Protein AF-0000000082329755 (afdb_homodimer)

pLDDT: mean 95.05, std 3.68, range [81.44, 98.81]

Structure (mmCIF, N/CA/C/O backbone):
data_AF-0000000082329755-model_v1
#
loop_
_entity.id
_entity.type
_entity.pdbx_description
1 polymer 'Ribonuclease VapC'
#
loop_
_atom_site.group_PDB
_atom_site.id
_atom_site.type_symbol
_atom_site.label_atom_id
_atom_site.label_alt_id
_at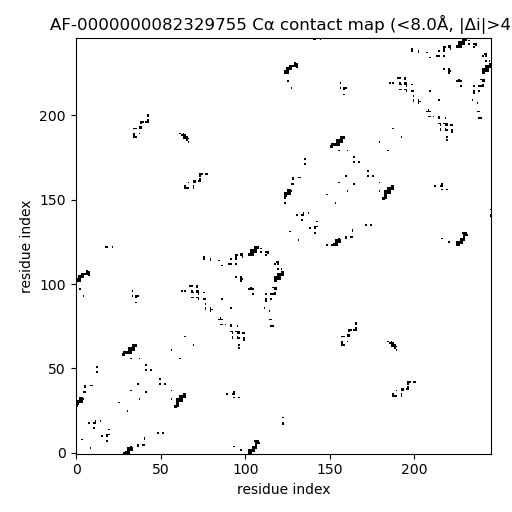om_site.label_comp_id
_atom_site.label_asym_id
_atom_site.label_entity_id
_atom_site.label_seq_id
_atom_site.pdbx_PDB_ins_code
_atom_site.Cartn_x
_atom_site.Cartn_y
_atom_site.Cartn_z
_atom_site.occupancy
_atom_site.B_iso_or_equiv
_atom_site.auth_seq_id
_atom_site.auth_comp_id
_atom_site.auth_asym_id
_atom_site.auth_atom_id
_atom_site.pdbx_PDB_model_num
ATOM 1 N N . MET A 1 1 ? 12.102 -19.75 -0.563 1 92.5 1 MET A N 1
ATOM 2 C CA . MET A 1 1 ? 10.969 -18.922 -0.182 1 92.5 1 MET A CA 1
ATOM 3 C C . MET A 1 1 ? 10.656 -17.906 -1.271 1 92.5 1 MET A C 1
ATOM 5 O O . MET A 1 1 ? 11.555 -17.422 -1.954 1 92.5 1 MET A O 1
ATOM 9 N N . VAL A 1 2 ? 9.297 -17.734 -1.562 1 97.69 2 VAL A N 1
ATOM 10 C CA . VAL A 1 2 ? 8.891 -16.875 -2.676 1 97.69 2 VAL A CA 1
ATOM 11 C C . VAL A 1 2 ? 7.766 -15.945 -2.232 1 97.69 2 VAL A C 1
ATOM 13 O O . VAL A 1 2 ? 7.059 -16.234 -1.262 1 97.69 2 VAL A O 1
ATOM 16 N N . LEU A 1 3 ? 7.707 -14.859 -2.898 1 98.38 3 LEU A N 1
ATOM 17 C CA . LEU A 1 3 ? 6.586 -13.93 -2.764 1 98.38 3 LEU A CA 1
ATOM 18 C C . LEU A 1 3 ? 5.715 -13.945 -4.016 1 98.38 3 LEU A C 1
ATOM 20 O O . LEU A 1 3 ? 6.199 -13.68 -5.117 1 98.38 3 LEU A O 1
ATOM 24 N N . LEU A 1 4 ? 4.438 -14.266 -3.832 1 97.19 4 LEU A N 1
ATOM 25 C CA . LEU A 1 4 ? 3.535 -14.375 -4.973 1 97.19 4 LEU A CA 1
ATOM 26 C C . LEU A 1 4 ? 3.021 -13 -5.395 1 97.19 4 LEU A C 1
ATOM 28 O O . LEU A 1 4 ? 2.506 -12.25 -4.566 1 97.19 4 LEU A O 1
ATOM 32 N N . ASP A 1 5 ? 3.148 -12.727 -6.648 1 96.88 5 ASP A N 1
ATOM 33 C CA . ASP A 1 5 ? 2.641 -11.492 -7.23 1 96.88 5 ASP A CA 1
ATOM 34 C C . ASP A 1 5 ? 1.148 -11.602 -7.539 1 96.88 5 ASP A C 1
ATOM 36 O O . ASP A 1 5 ? 0.59 -12.695 -7.551 1 96.88 5 ASP A O 1
ATOM 40 N N . SER A 1 6 ? 0.511 -10.484 -7.746 1 95.94 6 SER A N 1
ATOM 41 C CA . SER A 1 6 ? -0.928 -10.438 -7.984 1 95.94 6 SER A CA 1
ATOM 42 C C . SER A 1 6 ? -1.308 -11.203 -9.242 1 95.94 6 SER A C 1
ATOM 44 O O . SER A 1 6 ? -2.301 -11.938 -9.258 1 95.94 6 SER A O 1
ATOM 46 N N . CYS A 1 7 ? -0.507 -10.992 -10.305 1 94.94 7 CYS A N 1
ATOM 47 C CA . CYS A 1 7 ? -0.836 -11.664 -11.555 1 94.94 7 CYS A CA 1
ATOM 48 C C . CYS A 1 7 ? -0.771 -13.18 -11.398 1 94.94 7 CYS A C 1
ATOM 50 O O . CYS A 1 7 ? -1.58 -13.906 -11.977 1 94.94 7 CYS A O 1
ATOM 52 N N . PHE A 1 8 ? 0.172 -13.633 -10.609 1 96.19 8 PHE A N 1
ATOM 53 C CA . PHE A 1 8 ? 0.295 -15.062 -10.367 1 96.19 8 PHE A CA 1
ATOM 54 C C . PHE A 1 8 ? -0.947 -15.602 -9.664 1 96.19 8 PHE A C 1
ATOM 56 O O . PHE A 1 8 ? -1.484 -16.641 -10.055 1 96.19 8 PHE A O 1
ATOM 63 N N . LEU A 1 9 ? -1.413 -14.945 -8.672 1 94.69 9 LEU A N 1
ATOM 64 C CA . LEU A 1 9 ? -2.592 -15.359 -7.914 1 94.69 9 LEU A CA 1
ATOM 65 C C . LEU A 1 9 ? -3.83 -15.367 -8.805 1 94.69 9 LEU A C 1
ATOM 67 O O . LEU A 1 9 ? -4.637 -16.297 -8.742 1 94.69 9 LEU A O 1
ATOM 71 N N . ILE A 1 10 ? -3.986 -14.336 -9.625 1 93.06 10 ILE A N 1
ATOM 72 C CA . ILE A 1 10 ? -5.121 -14.25 -10.539 1 93.06 10 ILE A CA 1
ATOM 73 C C . ILE A 1 10 ? -5.082 -15.422 -11.516 1 93.06 10 ILE A C 1
ATOM 75 O O . ILE A 1 10 ? -6.105 -16.062 -11.773 1 93.06 10 ILE A O 1
ATOM 79 N N . ASP A 1 11 ? -3.852 -15.672 -12.039 1 93.94 11 ASP A N 1
ATOM 80 C CA . ASP A 1 11 ? -3.686 -16.781 -12.977 1 93.94 11 ASP A CA 1
ATOM 81 C C . ASP A 1 11 ? -4.02 -18.109 -12.305 1 93.94 11 ASP A C 1
ATOM 83 O O . ASP A 1 11 ? -4.543 -19.031 -12.953 1 93.94 11 ASP A O 1
ATOM 87 N N . LEU A 1 12 ? -3.701 -18.25 -11.008 1 90.94 12 LEU A N 1
ATOM 88 C CA . LEU A 1 12 ? -4.047 -19.469 -10.273 1 90.94 12 LEU A CA 1
ATOM 89 C C . LEU A 1 12 ? -5.559 -19.656 -10.203 1 90.94 12 LEU A C 1
ATOM 91 O O . LEU A 1 12 ? -6.062 -20.766 -10.359 1 90.94 12 LEU A O 1
ATOM 95 N N . PHE A 1 13 ? -6.293 -18.578 -10.07 1 89 13 PHE A N 1
ATOM 96 C CA . PHE A 1 13 ? -7.742 -18.656 -9.922 1 89 13 PHE A CA 1
ATOM 97 C C . PHE A 1 13 ? -8.414 -18.938 -11.258 1 89 13 PHE A C 1
ATOM 99 O O . PHE A 1 13 ? -9.508 -19.5 -11.305 1 89 13 PHE A O 1
ATOM 106 N N . THR A 1 14 ? -7.75 -18.531 -12.297 1 88.81 14 THR A N 1
ATOM 107 C CA . THR A 1 14 ? -8.281 -18.844 -13.625 1 88.81 14 THR A CA 1
ATOM 108 C C . THR A 1 14 ? -7.766 -20.188 -14.109 1 88.81 14 THR A C 1
ATOM 110 O O . THR A 1 14 ? -7.969 -20.547 -15.266 1 88.81 14 THR A O 1
ATOM 113 N N . GLU A 1 15 ? -7 -20.859 -13.289 1 90.88 15 GLU A N 1
ATOM 114 C CA . GLU A 1 15 ? -6.484 -22.203 -13.555 1 90.88 15 GLU A CA 1
ATOM 115 C C . GLU A 1 15 ? -5.547 -22.203 -14.758 1 90.88 15 GLU A C 1
ATOM 117 O O . GLU A 1 15 ? -5.617 -23.109 -15.602 1 90.88 15 GLU A O 1
ATOM 122 N N . ASP A 1 16 ? -4.852 -21.141 -14.797 1 94.81 16 ASP A N 1
ATOM 123 C CA . ASP A 1 16 ? -3.797 -21.125 -15.805 1 94.81 16 ASP A CA 1
ATOM 124 C C . ASP A 1 16 ? -2.809 -22.266 -15.586 1 94.81 16 ASP A C 1
ATOM 126 O O . ASP A 1 16 ? -2.271 -22.422 -14.492 1 94.81 16 ASP A O 1
ATOM 130 N N . ALA A 1 17 ? -2.475 -23.047 -16.594 1 96.25 17 ALA A N 1
ATOM 131 C CA . ALA A 1 17 ? -1.682 -24.266 -16.469 1 96.25 17 ALA A CA 1
ATOM 132 C C . ALA A 1 17 ? -0.266 -23.953 -15.992 1 96.25 17 ALA A C 1
ATOM 134 O O . ALA A 1 17 ? 0.288 -24.672 -15.164 1 96.25 17 ALA A O 1
ATOM 135 N N . ALA A 1 18 ? 0.301 -22.953 -16.5 1 96.69 18 ALA A N 1
ATOM 136 C CA . ALA A 1 18 ? 1.662 -22.578 -16.125 1 96.69 18 ALA A CA 1
ATOM 137 C C . ALA A 1 18 ? 1.727 -22.141 -14.672 1 96.69 18 ALA A C 1
ATOM 139 O O . ALA A 1 18 ? 2.68 -22.469 -13.961 1 96.69 18 ALA A O 1
ATOM 140 N N . ALA A 1 19 ? 0.736 -21.328 -14.172 1 95.75 19 ALA A N 1
ATOM 141 C CA . ALA A 1 19 ? 0.688 -20.875 -12.781 1 95.75 19 ALA A CA 1
ATOM 142 C C . ALA A 1 19 ? 0.512 -22.047 -11.828 1 95.75 19 ALA A C 1
ATOM 144 O O . ALA A 1 19 ? 1.183 -22.125 -10.797 1 95.75 19 ALA A O 1
ATOM 145 N N . VAL A 1 20 ? -0.368 -22.984 -12.234 1 93.69 20 VAL A N 1
ATOM 146 C CA . VAL A 1 20 ? -0.63 -24.156 -11.398 1 93.69 20 VAL A CA 1
ATOM 147 C C . VAL A 1 20 ? 0.629 -25.016 -11.297 1 93.69 20 VAL A C 1
ATOM 149 O O . VAL A 1 20 ? 1.01 -25.453 -10.211 1 93.69 20 VAL A O 1
ATOM 152 N N . ALA A 1 21 ? 1.263 -25.25 -12.422 1 95.69 21 ALA A N 1
ATOM 153 C CA . ALA A 1 21 ? 2.492 -26.031 -12.445 1 95.69 21 ALA A CA 1
ATOM 154 C C . ALA A 1 21 ? 3.58 -25.375 -11.594 1 95.69 21 ALA A C 1
ATOM 156 O O . ALA A 1 21 ? 4.324 -26.078 -10.891 1 95.69 21 ALA A O 1
ATOM 157 N N . LYS A 1 22 ? 3.684 -24.047 -11.68 1 95.81 22 LYS A N 1
ATOM 158 C CA . LYS A 1 22 ? 4.695 -23.328 -10.922 1 95.81 22 LYS A CA 1
ATOM 159 C C . LYS A 1 22 ? 4.449 -23.438 -9.414 1 95.81 22 LYS A C 1
ATOM 161 O O . LYS A 1 22 ? 5.395 -23.594 -8.641 1 95.81 22 LYS A O 1
ATOM 166 N N . LEU A 1 23 ? 3.203 -23.25 -9.031 1 91.12 23 LEU A N 1
ATOM 167 C CA . LEU A 1 23 ? 2.863 -23.344 -7.613 1 91.12 23 LEU A CA 1
ATOM 168 C C . LEU A 1 23 ? 3.303 -24.672 -7.031 1 91.12 23 LEU A C 1
ATOM 170 O O . LEU A 1 23 ? 3.703 -24.75 -5.871 1 91.12 23 LEU A O 1
ATOM 174 N N . ASP A 1 24 ? 3.242 -25.734 -7.852 1 91.94 24 ASP A N 1
ATOM 175 C CA . ASP A 1 24 ? 3.553 -27.094 -7.414 1 91.94 24 ASP A CA 1
ATOM 176 C C . ASP A 1 24 ? 5.039 -27.234 -7.09 1 91.94 24 ASP A C 1
ATOM 178 O O . ASP A 1 24 ? 5.445 -28.203 -6.445 1 91.94 24 ASP A O 1
ATOM 182 N N . GLU A 1 25 ? 5.809 -26.281 -7.508 1 94.12 25 GLU A N 1
ATOM 183 C CA . GLU A 1 25 ? 7.246 -26.312 -7.25 1 94.12 25 GLU A CA 1
ATOM 184 C C . GLU A 1 25 ? 7.562 -25.859 -5.824 1 94.12 25 GLU A C 1
ATOM 186 O O . GLU A 1 25 ? 8.68 -26.062 -5.34 1 94.12 25 GLU A O 1
ATOM 191 N N . PHE A 1 26 ? 6.543 -25.266 -5.215 1 91.94 26 PHE A N 1
ATOM 192 C CA . PHE A 1 26 ? 6.809 -24.672 -3.906 1 91.94 26 PHE A CA 1
ATOM 193 C C . PHE A 1 26 ? 6.062 -25.422 -2.811 1 91.94 26 PHE A C 1
ATOM 195 O O . PHE A 1 26 ? 4.961 -25.938 -3.039 1 91.94 26 PHE A O 1
ATOM 202 N N . ASP A 1 27 ? 6.684 -25.469 -1.673 1 91.38 27 ASP A N 1
ATOM 203 C CA . ASP A 1 27 ? 5.969 -25.844 -0.454 1 91.38 27 ASP A CA 1
ATOM 204 C C . ASP A 1 27 ? 5.219 -24.641 0.128 1 91.38 27 ASP A C 1
ATOM 206 O O . ASP A 1 27 ? 5.707 -23.516 0.086 1 91.38 27 ASP A O 1
ATOM 210 N N . TRP A 1 28 ? 4.027 -24.828 0.64 1 87.81 28 TRP A N 1
ATOM 211 C CA . TRP A 1 28 ? 3.209 -23.75 1.165 1 87.81 28 TRP A CA 1
ATOM 212 C C . TRP A 1 28 ? 3.955 -22.984 2.25 1 87.81 28 TRP A C 1
ATOM 214 O O . TRP A 1 28 ? 3.723 -21.781 2.441 1 87.81 28 TRP A O 1
ATOM 224 N N . ARG A 1 29 ? 4.863 -23.672 2.936 1 89 29 ARG A N 1
ATOM 225 C CA . ARG A 1 29 ? 5.633 -23.047 4.008 1 89 29 ARG A CA 1
ATOM 226 C C . ARG A 1 29 ? 6.637 -22.047 3.447 1 89 29 ARG A C 1
ATOM 228 O O . ARG A 1 29 ? 7.168 -21.219 4.184 1 89 29 ARG A O 1
ATOM 235 N N . GLU A 1 30 ? 6.82 -22.141 2.158 1 93.12 30 GLU A N 1
ATOM 236 C CA . GLU A 1 30 ? 7.805 -21.297 1.493 1 93.12 30 GLU A CA 1
ATOM 237 C C . GLU A 1 30 ? 7.125 -20.172 0.709 1 93.12 30 GLU A C 1
ATOM 239 O O . GLU A 1 30 ? 7.797 -19.359 0.079 1 93.12 30 GLU A O 1
ATOM 244 N N . VAL A 1 31 ? 5.812 -20.125 0.812 1 95.75 31 VAL A N 1
ATOM 245 C CA . VAL A 1 31 ? 5.031 -19.203 -0 1 95.75 31 VAL A CA 1
ATOM 246 C C . VAL A 1 31 ? 4.59 -18.016 0.852 1 95.75 31 VAL A C 1
ATOM 248 O O . VAL A 1 31 ? 4.055 -18.188 1.948 1 95.75 31 VAL A O 1
ATOM 251 N N . SER A 1 32 ? 4.875 -16.844 0.341 1 98.12 32 SER A N 1
ATOM 252 C CA . SER A 1 32 ? 4.434 -15.617 1.008 1 98.12 32 SER A CA 1
ATOM 253 C C . SER A 1 32 ? 3.572 -14.766 0.083 1 98.12 32 SER A C 1
ATOM 255 O O . SER A 1 32 ? 3.682 -14.867 -1.141 1 98.12 32 SER A O 1
ATOM 257 N N . VAL A 1 33 ? 2.738 -14.016 0.675 1 97.81 33 VAL A N 1
ATOM 258 C CA . VAL A 1 33 ? 1.956 -13 -0.017 1 97.81 33 VAL A CA 1
ATOM 259 C C . VAL A 1 33 ? 2.027 -11.68 0.752 1 97.81 33 VAL A C 1
ATOM 261 O O . VAL A 1 33 ? 2.012 -11.672 1.985 1 97.81 33 VAL A O 1
ATOM 264 N N . SER A 1 34 ? 2.18 -10.609 -0.001 1 98.62 34 SER A N 1
ATOM 265 C CA . SER A 1 34 ? 2.168 -9.297 0.633 1 98.62 34 SER A CA 1
ATOM 266 C C . SER A 1 34 ? 0.747 -8.859 0.97 1 98.62 34 SER A C 1
ATOM 268 O O . SER A 1 34 ? -0.188 -9.125 0.213 1 98.62 34 SER A O 1
ATOM 270 N N . THR A 1 35 ? 0.613 -8.094 2.051 1 98.62 35 THR A N 1
ATOM 271 C CA . THR A 1 35 ? -0.692 -7.523 2.367 1 98.62 35 THR A CA 1
ATOM 272 C C . THR A 1 35 ? -1.157 -6.59 1.254 1 98.62 35 THR A C 1
ATOM 274 O O . THR A 1 35 ? -2.359 -6.441 1.023 1 98.62 35 THR A O 1
ATOM 277 N N . LEU A 1 36 ? -0.246 -5.988 0.542 1 98.38 36 LEU A N 1
ATOM 278 C CA . LEU A 1 36 ? -0.56 -5.176 -0.629 1 98.38 36 LEU A CA 1
ATOM 279 C C . LEU A 1 36 ? -1.225 -6.02 -1.713 1 98.38 36 LEU A C 1
ATOM 281 O O . LEU A 1 36 ? -2.244 -5.621 -2.277 1 98.38 36 LEU A O 1
ATOM 285 N N . THR A 1 37 ? -0.662 -7.219 -1.934 1 97.5 37 THR A N 1
ATOM 286 C CA . THR A 1 37 ? -1.218 -8.156 -2.9 1 97.5 37 THR A CA 1
ATOM 287 C C . THR A 1 37 ? -2.59 -8.648 -2.449 1 97.5 37 THR A C 1
ATOM 289 O O . THR A 1 37 ? -3.502 -8.797 -3.266 1 97.5 37 THR A O 1
ATOM 292 N N . VAL A 1 38 ? -2.719 -8.883 -1.172 1 97.44 38 VAL A N 1
ATOM 293 C CA . VAL A 1 38 ? -3.996 -9.328 -0.627 1 97.44 38 VAL A CA 1
ATOM 294 C C . VAL A 1 38 ? -5.078 -8.297 -0.935 1 97.44 38 VAL A C 1
ATOM 296 O O . VAL A 1 38 ? -6.172 -8.648 -1.388 1 97.44 38 VAL A O 1
ATOM 299 N N . SER A 1 39 ? -4.785 -7.031 -0.751 1 97 39 SER A N 1
ATOM 300 C CA . SER A 1 39 ? -5.75 -5.965 -1.004 1 97 39 SER A CA 1
ATOM 301 C C . SER A 1 39 ? -6.133 -5.902 -2.48 1 97 39 SER A C 1
ATOM 303 O O . SER A 1 39 ? -7.316 -5.824 -2.818 1 97 39 SER A O 1
ATOM 305 N N . GLU A 1 40 ? -5.105 -5.91 -3.32 1 94.81 40 GLU A N 1
ATOM 306 C CA . GLU A 1 40 ? -5.32 -5.746 -4.754 1 94.81 40 GLU A CA 1
ATOM 307 C C . GLU A 1 40 ? -6.117 -6.914 -5.332 1 94.81 40 GLU A C 1
ATOM 309 O O . GLU A 1 40 ? -7.129 -6.711 -6.004 1 94.81 40 GLU A O 1
ATOM 314 N N . VAL A 1 41 ? -5.707 -8.141 -5.035 1 95 41 VAL A N 1
ATOM 315 C CA . VAL A 1 41 ? -6.332 -9.344 -5.574 1 95 41 VAL A CA 1
ATOM 316 C C . VAL A 1 41 ? -7.703 -9.547 -4.938 1 95 41 VAL A C 1
ATOM 318 O O . VAL A 1 41 ? -8.68 -9.859 -5.625 1 95 41 VAL A O 1
ATOM 321 N N . GLY A 1 42 ? -7.754 -9.344 -3.631 1 94.38 42 GLY A N 1
ATOM 322 C CA . GLY A 1 42 ? -9.008 -9.5 -2.914 1 94.38 42 GLY A CA 1
ATOM 323 C C . GLY A 1 42 ? -10.109 -8.586 -3.424 1 94.38 42 GLY A C 1
ATOM 324 O O . GLY A 1 42 ? -11.266 -9 -3.541 1 94.38 42 GLY A O 1
ATOM 325 N N . PHE A 1 43 ? -9.781 -7.383 -3.736 1 93.06 43 PHE A N 1
ATOM 326 C CA . PHE A 1 43 ? -10.742 -6.414 -4.254 1 93.06 43 PHE A CA 1
ATOM 327 C C . PHE A 1 43 ? -11.258 -6.844 -5.625 1 93.06 43 PHE A C 1
ATOM 329 O O . PHE A 1 43 ? -12.438 -6.652 -5.938 1 93.06 43 PHE A O 1
ATOM 336 N N . GLY A 1 44 ? -10.422 -7.41 -6.453 1 91.12 44 GLY A N 1
ATOM 337 C CA . GLY A 1 44 ? -10.758 -7.707 -7.836 1 91.12 44 GLY A CA 1
ATOM 338 C C . GLY A 1 44 ? -11.469 -9.039 -8.008 1 91.12 44 GLY A C 1
ATOM 339 O O . GLY A 1 44 ? -12.031 -9.312 -9.062 1 91.12 44 GLY A O 1
ATOM 340 N N . LEU A 1 45 ? -11.453 -9.828 -7.023 1 89.44 45 LEU A N 1
ATOM 341 C CA . LEU A 1 45 ? -11.953 -11.195 -7.148 1 89.44 45 LEU A CA 1
ATOM 342 C C . LEU A 1 45 ? -13.469 -11.234 -7.027 1 89.44 45 LEU A C 1
ATOM 344 O O . LEU A 1 45 ? -14.062 -10.445 -6.285 1 89.44 45 LEU A O 1
ATOM 348 N N . SER A 1 46 ? -14.055 -12.164 -7.754 1 84.94 46 SER A N 1
ATOM 349 C CA . SER A 1 46 ? -15.469 -12.477 -7.594 1 84.94 46 SER A CA 1
ATOM 350 C C . SER A 1 46 ? -15.734 -13.18 -6.266 1 84.94 46 SER A C 1
ATOM 352 O O . SER A 1 46 ? -14.805 -13.68 -5.629 1 84.94 46 SER A O 1
ATOM 354 N N . ASP A 1 47 ? -17.031 -13.188 -5.922 1 81.56 47 ASP A N 1
ATOM 355 C CA . ASP A 1 47 ? -17.422 -13.812 -4.656 1 81.56 47 ASP A CA 1
ATOM 356 C C . ASP A 1 47 ? -17.047 -15.289 -4.637 1 81.56 47 ASP A C 1
ATOM 358 O O . ASP A 1 47 ? -16.688 -15.828 -3.592 1 81.56 47 ASP A O 1
ATOM 362 N N . SER A 1 48 ? -17.156 -15.953 -5.762 1 83.44 48 SER A N 1
ATOM 363 C CA . SER A 1 48 ? -16.859 -17.375 -5.852 1 83.44 48 SER A CA 1
ATOM 364 C C . SER A 1 48 ? -15.367 -17.641 -5.648 1 83.44 48 SER A C 1
ATOM 366 O O . SER A 1 48 ? -14.992 -18.656 -5.062 1 83.44 48 SER A O 1
ATOM 368 N N . ASP A 1 49 ? -14.523 -16.719 -5.996 1 87.56 49 ASP A N 1
ATOM 369 C CA . ASP A 1 49 ? -13.086 -16.906 -5.914 1 87.56 49 ASP A CA 1
ATOM 370 C C . ASP A 1 49 ? -12.539 -16.422 -4.566 1 87.56 49 ASP A C 1
ATOM 372 O O . ASP A 1 49 ? -11.406 -16.75 -4.199 1 87.56 49 ASP A O 1
ATOM 376 N N . ARG A 1 50 ? -13.391 -15.773 -3.799 1 87.56 50 ARG A N 1
ATOM 377 C CA . ARG A 1 50 ? -12.969 -15.188 -2.533 1 87.56 50 ARG A CA 1
ATOM 378 C C . ARG A 1 50 ? -12.625 -16.266 -1.514 1 87.56 50 ARG A C 1
ATOM 380 O O . ARG A 1 50 ? -11.664 -16.125 -0.754 1 87.56 50 ARG A O 1
ATOM 387 N N . GLU A 1 51 ? -13.469 -17.281 -1.517 1 86.94 51 GLU A N 1
ATOM 388 C CA . GLU A 1 51 ? -13.203 -18.375 -0.57 1 86.94 51 GLU A CA 1
ATOM 389 C C . GLU A 1 51 ? -11.875 -19.047 -0.865 1 86.94 51 GLU A C 1
ATOM 391 O O . GLU A 1 51 ? -11.109 -19.359 0.053 1 86.94 51 GLU A O 1
ATOM 396 N N . ARG A 1 52 ? -11.633 -19.312 -2.08 1 86.25 52 ARG A N 1
ATOM 397 C CA . ARG A 1 52 ? -10.367 -19.906 -2.48 1 86.25 52 ARG A CA 1
ATOM 398 C C . ARG A 1 52 ? -9.195 -18.984 -2.146 1 86.25 52 ARG A C 1
ATOM 400 O O . ARG A 1 52 ? -8.156 -19.438 -1.678 1 86.25 52 ARG A O 1
ATOM 407 N N . PHE A 1 53 ? -9.406 -17.75 -2.395 1 91.38 53 PHE A N 1
ATOM 408 C CA . PHE A 1 53 ? -8.383 -16.75 -2.092 1 91.38 53 PHE A CA 1
ATOM 409 C C . PHE A 1 53 ? -8.094 -16.719 -0.597 1 91.38 53 PHE A C 1
ATOM 411 O O . PHE A 1 53 ? -6.93 -16.672 -0.187 1 91.38 53 PHE A O 1
ATOM 418 N N . GLU A 1 54 ? -9.117 -16.766 0.209 1 91 54 GLU A N 1
ATOM 419 C CA . GLU A 1 54 ? -8.961 -16.75 1.66 1 91 54 GLU A CA 1
ATOM 420 C C . GLU A 1 54 ? -8.18 -17.969 2.146 1 91 54 GLU A C 1
ATOM 422 O O . GLU A 1 54 ? -7.414 -17.875 3.109 1 91 54 GLU A O 1
ATOM 427 N N . THR A 1 55 ? -8.375 -19.078 1.466 1 88.25 55 THR A N 1
ATOM 428 C CA . THR A 1 55 ? -7.637 -20.281 1.816 1 88.25 55 THR A CA 1
ATOM 429 C C . THR A 1 55 ? -6.145 -20.094 1.558 1 88.25 55 THR A C 1
ATOM 431 O O . THR A 1 55 ? -5.312 -20.516 2.361 1 88.25 55 THR A O 1
ATOM 434 N N . ILE A 1 56 ? -5.824 -19.469 0.476 1 87.62 56 ILE A N 1
ATOM 435 C CA . ILE A 1 56 ? -4.43 -19.203 0.143 1 87.62 56 ILE A CA 1
ATOM 436 C C . ILE A 1 56 ? -3.828 -18.25 1.173 1 87.62 56 ILE A C 1
ATOM 438 O O . ILE A 1 56 ? -2.736 -18.484 1.691 1 87.62 56 ILE A O 1
ATOM 442 N N . VAL A 1 57 ? -4.523 -17.219 1.474 1 92.94 57 VAL A N 1
ATOM 443 C CA . VAL A 1 57 ? -4.055 -16.203 2.404 1 92.94 57 VAL A CA 1
ATOM 444 C C . VAL A 1 57 ? -3.854 -16.812 3.787 1 92.94 57 VAL A C 1
ATOM 446 O O . VAL A 1 57 ? -2.904 -16.469 4.496 1 92.94 57 VAL A O 1
ATOM 449 N N . GLN A 1 58 ? -4.723 -17.734 4.141 1 92.06 58 GLN A N 1
ATOM 450 C CA . GLN A 1 58 ? -4.652 -18.359 5.453 1 92.06 58 GLN A CA 1
ATOM 451 C C . GLN A 1 58 ? -3.463 -19.312 5.539 1 92.06 58 GLN A C 1
ATOM 453 O O . GLN A 1 58 ? -2.91 -19.531 6.621 1 92.06 58 GLN A O 1
ATOM 458 N N . ARG A 1 59 ? -3.031 -19.859 4.441 1 90.81 59 ARG A N 1
ATOM 459 C CA . ARG A 1 59 ? -1.975 -20.875 4.426 1 90.81 59 ARG A CA 1
ATOM 460 C C . ARG A 1 59 ? -0.614 -20.234 4.172 1 90.81 59 ARG A C 1
ATOM 462 O O . ARG A 1 59 ? 0.416 -20.766 4.594 1 90.81 59 ARG A O 1
ATOM 469 N N . ALA A 1 60 ? -0.616 -19.141 3.475 1 94.62 60 ALA A N 1
ATOM 470 C CA . ALA A 1 60 ? 0.628 -18.469 3.119 1 94.62 60 ALA A CA 1
ATOM 471 C C . ALA A 1 60 ? 1.15 -17.625 4.285 1 94.62 60 ALA A C 1
ATOM 473 O O . ALA A 1 60 ? 0.414 -17.344 5.23 1 94.62 60 ALA A O 1
ATOM 474 N N . ASP A 1 61 ? 2.408 -17.406 4.262 1 96.56 61 ASP A N 1
ATOM 475 C CA . ASP A 1 61 ? 2.986 -16.391 5.133 1 96.56 61 ASP A CA 1
ATOM 476 C C . ASP A 1 61 ? 2.66 -14.984 4.621 1 96.56 61 ASP A C 1
ATOM 478 O O . ASP A 1 61 ? 3.199 -14.547 3.604 1 96.56 61 ASP A O 1
ATOM 482 N N . VAL A 1 62 ? 1.755 -14.258 5.293 1 98 62 VAL A N 1
ATOM 483 C CA . VAL A 1 62 ? 1.354 -12.93 4.828 1 98 62 VAL A CA 1
ATOM 484 C C . VAL A 1 62 ? 2.301 -11.875 5.391 1 98 62 VAL A C 1
ATOM 486 O O . VAL A 1 62 ? 2.387 -11.695 6.609 1 98 62 VAL A O 1
ATOM 489 N N . LEU A 1 63 ? 2.998 -11.211 4.555 1 98.44 63 LEU A N 1
ATOM 490 C CA . LEU A 1 63 ? 3.996 -10.227 4.949 1 98.44 63 LEU A CA 1
ATOM 491 C C . LEU A 1 63 ? 3.385 -8.828 5.016 1 98.44 63 LEU A C 1
ATOM 493 O O . LEU A 1 63 ? 2.873 -8.32 4.016 1 98.44 63 LEU A O 1
ATOM 497 N N . PRO A 1 64 ? 3.453 -8.234 6.18 1 98.62 64 PRO A N 1
ATOM 498 C CA . PRO A 1 64 ? 2.977 -6.848 6.27 1 98.62 64 PRO A CA 1
ATOM 499 C C . PRO A 1 64 ? 3.895 -5.859 5.551 1 98.62 64 PRO A C 1
ATOM 501 O O . PRO A 1 64 ? 5.016 -6.215 5.176 1 98.62 64 PRO A O 1
ATOM 504 N N . TYR A 1 65 ? 3.357 -4.723 5.254 1 98.81 65 TYR A N 1
ATOM 505 C CA . TYR A 1 65 ? 4.129 -3.615 4.707 1 98.81 65 TYR A CA 1
ATOM 506 C C . TYR A 1 65 ? 4.52 -2.629 5.801 1 98.81 65 TYR A C 1
ATOM 508 O O . TYR A 1 65 ? 3.723 -1.765 6.18 1 98.81 65 TYR A O 1
ATOM 516 N N . GLY A 1 66 ? 5.727 -2.715 6.23 1 98.5 66 GLY A N 1
ATOM 517 C CA . GLY A 1 66 ? 6.23 -1.927 7.344 1 98.5 66 GLY A CA 1
ATOM 518 C C . GLY A 1 66 ? 7.168 -0.815 6.914 1 98.5 66 GLY A C 1
ATOM 519 O O . GLY A 1 66 ? 7.234 -0.476 5.73 1 98.5 66 GLY A O 1
ATOM 520 N N . LEU A 1 67 ? 7.77 -0.246 7.938 1 98.06 67 LEU A N 1
ATOM 521 C CA . LEU A 1 67 ? 8.617 0.917 7.691 1 98.06 67 LEU A CA 1
ATOM 522 C C . LEU A 1 67 ? 9.836 0.536 6.867 1 98.06 67 LEU A C 1
ATOM 524 O O . LEU A 1 67 ? 10.266 1.294 5.992 1 98.06 67 LEU A O 1
ATOM 528 N N . ALA A 1 68 ? 10.43 -0.625 7.148 1 98.12 68 ALA A N 1
ATOM 529 C CA . ALA A 1 68 ? 11.586 -1.078 6.371 1 98.12 68 ALA A CA 1
ATOM 530 C C . ALA A 1 68 ? 11.219 -1.246 4.898 1 98.12 68 ALA A C 1
ATOM 532 O O . ALA A 1 68 ? 11.969 -0.816 4.016 1 98.12 68 ALA A O 1
ATOM 533 N N . GLU A 1 69 ? 10.078 -1.878 4.625 1 98.62 69 GLU A N 1
ATOM 534 C CA . GLU A 1 69 ? 9.594 -2.045 3.258 1 98.62 69 GLU A CA 1
ATOM 535 C C . GLU A 1 69 ? 9.32 -0.696 2.6 1 98.62 69 GLU A C 1
ATOM 537 O O . GLU A 1 69 ? 9.617 -0.5 1.421 1 98.62 69 GLU A O 1
ATOM 542 N N . SER A 1 70 ? 8.711 0.187 3.379 1 98.38 70 SER A N 1
ATOM 543 C CA . SER A 1 70 ? 8.398 1.517 2.867 1 98.38 70 SER A CA 1
ATOM 544 C C . SER A 1 70 ? 9.656 2.256 2.438 1 98.38 70 SER A C 1
ATOM 546 O O . SER A 1 70 ? 9.703 2.84 1.353 1 98.38 70 SER A O 1
ATOM 548 N N . ARG A 1 71 ? 10.664 2.217 3.227 1 96.94 71 ARG A N 1
ATOM 549 C CA . ARG A 1 71 ? 11.922 2.877 2.904 1 96.94 71 ARG A CA 1
ATOM 550 C C . ARG A 1 71 ? 12.586 2.232 1.691 1 96.94 71 ARG A C 1
ATOM 552 O O . ARG A 1 71 ? 13.141 2.93 0.838 1 96.94 71 ARG A O 1
ATOM 559 N N . ARG A 1 72 ? 12.539 0.944 1.664 1 98.25 72 ARG A N 1
ATOM 560 C CA . ARG A 1 72 ? 13.062 0.233 0.502 1 98.25 72 ARG A CA 1
ATOM 561 C C . ARG A 1 72 ? 12.305 0.625 -0.764 1 98.25 72 ARG A C 1
ATOM 563 O O . ARG A 1 72 ? 12.906 0.794 -1.825 1 98.25 72 ARG A O 1
ATOM 570 N N . ALA A 1 73 ? 10.984 0.741 -0.662 1 98.19 73 ALA A N 1
ATOM 571 C CA . ALA A 1 73 ? 10.172 1.144 -1.806 1 98.19 73 ALA A CA 1
ATOM 572 C C . ALA A 1 73 ? 10.57 2.533 -2.299 1 98.19 73 ALA A C 1
ATOM 574 O O . ALA A 1 73 ? 10.672 2.764 -3.504 1 98.19 73 ALA A O 1
ATOM 575 N N . ILE A 1 74 ? 10.758 3.457 -1.396 1 96.56 74 ILE A N 1
ATOM 576 C CA . ILE A 1 74 ? 11.18 4.805 -1.751 1 96.56 74 ILE A CA 1
ATOM 577 C C . ILE A 1 74 ? 12.508 4.746 -2.504 1 96.56 74 ILE A C 1
ATOM 579 O O . ILE A 1 74 ? 12.656 5.363 -3.562 1 96.56 74 ILE A O 1
ATOM 583 N N . ALA A 1 75 ? 13.422 3.979 -1.97 1 96.31 75 ALA A N 1
ATOM 584 C CA . ALA A 1 75 ? 14.734 3.848 -2.584 1 96.31 75 ALA A CA 1
ATOM 585 C C . ALA A 1 75 ? 14.633 3.281 -3.996 1 96.31 75 ALA A C 1
ATOM 587 O O . ALA A 1 75 ? 15.273 3.783 -4.922 1 96.31 75 ALA A O 1
ATOM 588 N N . GLU A 1 76 ? 13.852 2.246 -4.172 1 97.69 76 GLU A N 1
ATOM 589 C CA . GLU A 1 76 ? 13.68 1.629 -5.484 1 97.69 76 GLU A CA 1
ATOM 590 C C . GLU A 1 76 ? 13.039 2.598 -6.473 1 97.69 76 GLU A C 1
ATOM 592 O O . GLU A 1 76 ? 13.484 2.723 -7.609 1 97.69 76 GLU A O 1
ATOM 597 N N . GLN A 1 77 ? 12.008 3.271 -6.066 1 96.75 77 GLN A N 1
ATOM 598 C CA . GLN A 1 77 ? 11.289 4.188 -6.945 1 96.75 77 GLN A CA 1
ATOM 599 C C . GLN A 1 77 ? 12.18 5.348 -7.379 1 96.75 77 GLN A C 1
ATOM 601 O O . GLN A 1 77 ? 12.133 5.781 -8.531 1 96.75 77 GLN A O 1
ATOM 606 N N . ARG A 1 78 ? 12.953 5.82 -6.496 1 95.12 78 ARG A N 1
ATOM 607 C CA . ARG A 1 78 ? 13.867 6.906 -6.832 1 95.12 78 ARG A CA 1
ATOM 608 C C . ARG A 1 78 ? 14.938 6.438 -7.816 1 95.12 78 ARG A C 1
ATOM 610 O O . ARG A 1 78 ? 15.273 7.156 -8.758 1 95.12 78 ARG A O 1
ATOM 617 N N . ARG A 1 79 ? 15.5 5.293 -7.535 1 96.06 79 ARG A N 1
ATOM 618 C CA . ARG A 1 79 ? 16.484 4.715 -8.438 1 96.06 79 ARG A CA 1
ATOM 619 C C . ARG A 1 79 ? 15.914 4.551 -9.844 1 96.06 79 ARG A C 1
ATOM 621 O O . ARG A 1 79 ? 16.562 4.895 -10.828 1 96.06 79 ARG A O 1
ATOM 628 N N . LEU A 1 80 ? 14.703 4.078 -9.938 1 97.12 80 LEU A N 1
ATOM 629 C CA . LEU A 1 80 ? 14.039 3.855 -11.219 1 97.12 80 LEU A CA 1
ATOM 630 C C . LEU A 1 80 ? 13.742 5.18 -11.914 1 97.12 80 LEU A C 1
ATOM 632 O O . LEU A 1 80 ? 13.844 5.277 -13.141 1 97.12 80 LEU A O 1
ATOM 636 N N . ARG A 1 81 ? 13.312 6.121 -11.164 1 95.12 81 ARG A N 1
ATOM 637 C CA . ARG A 1 81 ? 13.047 7.441 -11.727 1 95.12 81 ARG A CA 1
ATOM 638 C C . ARG A 1 81 ? 14.305 8.039 -12.352 1 95.12 81 ARG A C 1
ATOM 640 O O . ARG A 1 81 ? 14.242 8.617 -13.438 1 95.12 81 ARG A O 1
ATOM 647 N N . GLU A 1 82 ? 15.406 7.949 -11.672 1 94.31 82 GLU A N 1
ATOM 648 C CA . GLU A 1 82 ? 16.672 8.461 -12.172 1 94.31 82 GLU A CA 1
ATOM 649 C C . GLU A 1 82 ? 17.062 7.797 -13.492 1 94.31 82 GLU A C 1
ATOM 651 O O . GLU A 1 82 ? 17.703 8.414 -14.336 1 94.31 82 GLU A O 1
ATOM 656 N N . ARG A 1 83 ? 16.609 6.629 -13.703 1 95.69 83 ARG A N 1
ATOM 657 C CA . ARG A 1 83 ? 16.922 5.859 -14.898 1 95.69 83 ARG A CA 1
ATOM 658 C C . ARG A 1 83 ? 15.852 6.031 -15.969 1 95.69 83 ARG A C 1
ATOM 660 O O . ARG A 1 83 ? 16.016 5.574 -17.094 1 95.69 83 ARG A O 1
ATOM 667 N N . GLY A 1 84 ? 14.734 6.637 -15.633 1 95.44 84 GLY A N 1
ATOM 668 C CA . GLY A 1 84 ? 13.625 6.828 -16.562 1 95.44 84 GLY A CA 1
ATOM 669 C C . GLY A 1 84 ? 12.828 5.566 -16.812 1 95.44 84 GLY A C 1
ATOM 670 O O . GLY A 1 84 ? 12.203 5.414 -17.859 1 95.44 84 GLY A O 1
ATOM 671 N N . ASP A 1 85 ? 12.805 4.605 -15.906 1 95.31 85 ASP A N 1
ATOM 672 C CA . ASP A 1 85 ? 12.141 3.316 -16.078 1 95.31 85 ASP A CA 1
ATOM 673 C C . ASP A 1 85 ? 11.242 3 -14.883 1 95.31 85 ASP A C 1
ATOM 675 O O . ASP A 1 85 ? 11.32 1.91 -14.312 1 95.31 85 ASP A O 1
ATOM 679 N N . GLN A 1 86 ? 10.422 3.93 -14.461 1 94.38 86 GLN A N 1
ATOM 680 C CA . GLN A 1 86 ? 9.547 3.797 -13.297 1 94.38 86 GLN A CA 1
ATOM 681 C C . GLN A 1 86 ? 8.492 2.717 -13.523 1 94.38 86 GLN A C 1
ATOM 683 O O . GLN A 1 86 ? 8.086 2.471 -14.664 1 94.38 86 GLN A O 1
ATOM 688 N N . ILE A 1 87 ? 8.102 2.117 -12.469 1 94.69 87 ILE A N 1
ATOM 689 C CA . ILE A 1 87 ? 7 1.159 -12.484 1 94.69 87 ILE A CA 1
ATOM 690 C C . ILE A 1 87 ? 5.871 1.661 -11.586 1 94.69 87 ILE A C 1
ATOM 692 O O . ILE A 1 87 ? 5.973 2.738 -10.992 1 94.69 87 ILE A O 1
ATOM 696 N N . GLY A 1 88 ? 4.781 0.906 -11.531 1 93 88 GLY A N 1
ATOM 697 C CA . GLY A 1 88 ? 3.674 1.306 -10.68 1 93 88 GLY A CA 1
ATOM 698 C C . GLY A 1 88 ? 4.035 1.322 -9.203 1 93 88 GLY A C 1
ATOM 699 O O . GLY A 1 88 ? 4.852 0.52 -8.75 1 93 88 GLY A O 1
ATOM 700 N N . ALA A 1 89 ? 3.449 2.223 -8.469 1 93.56 89 ALA A N 1
ATOM 701 C CA . ALA A 1 89 ? 3.762 2.402 -7.055 1 93.56 89 ALA A CA 1
ATOM 702 C C . ALA A 1 89 ? 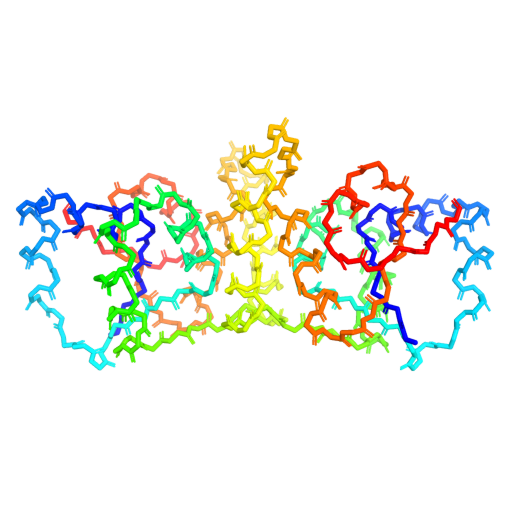3.555 1.104 -6.281 1 93.56 89 ALA A C 1
ATOM 704 O O . ALA A 1 89 ? 4.406 0.71 -5.48 1 93.56 89 ALA A O 1
ATOM 705 N N . LEU A 1 90 ? 2.424 0.488 -6.523 1 94.94 90 LEU A N 1
ATOM 706 C CA . LEU A 1 90 ? 2.135 -0.743 -5.793 1 94.94 90 LEU A CA 1
ATOM 707 C C . LEU A 1 90 ? 3.125 -1.84 -6.168 1 94.94 90 LEU A C 1
ATOM 709 O O . LEU A 1 90 ? 3.553 -2.615 -5.309 1 94.94 90 LEU A O 1
ATOM 713 N N . ASP A 1 91 ? 3.504 -1.908 -7.41 1 95.81 91 ASP A N 1
ATOM 714 C CA . ASP A 1 91 ? 4.504 -2.879 -7.844 1 95.81 91 ASP A CA 1
ATOM 715 C C . ASP A 1 91 ? 5.848 -2.629 -7.164 1 95.81 91 ASP A C 1
ATOM 717 O O . ASP A 1 91 ? 6.531 -3.572 -6.762 1 95.81 91 ASP A O 1
ATOM 721 N N . ALA A 1 92 ? 6.211 -1.379 -7.062 1 97.31 92 ALA A N 1
ATOM 722 C CA . ALA A 1 92 ? 7.453 -1.029 -6.383 1 97.31 92 ALA A CA 1
ATOM 723 C C . ALA A 1 92 ? 7.406 -1.428 -4.91 1 97.31 92 ALA A C 1
ATOM 725 O O . ALA A 1 92 ? 8.406 -1.882 -4.352 1 97.31 92 ALA A O 1
ATOM 726 N N . MET A 1 93 ? 6.254 -1.253 -4.297 1 98.31 93 MET A N 1
ATOM 727 C CA . MET A 1 93 ? 6.09 -1.606 -2.891 1 98.31 93 MET A CA 1
ATOM 728 C C . MET A 1 93 ? 6.152 -3.117 -2.699 1 98.31 93 MET A C 1
ATOM 730 O O . MET A 1 93 ? 6.719 -3.6 -1.716 1 98.31 93 MET A O 1
ATOM 734 N N . ILE A 1 94 ? 5.566 -3.807 -3.617 1 98.38 94 ILE A N 1
ATOM 735 C CA . ILE A 1 94 ? 5.617 -5.262 -3.555 1 98.38 94 ILE A CA 1
ATOM 736 C C . ILE A 1 94 ? 7.051 -5.742 -3.76 1 98.38 94 ILE A C 1
ATOM 738 O O . ILE A 1 94 ? 7.527 -6.625 -3.045 1 98.38 94 ILE A O 1
ATOM 742 N N . ALA A 1 95 ? 7.73 -5.164 -4.746 1 98.5 95 ALA A N 1
ATOM 743 C CA . ALA A 1 95 ? 9.141 -5.484 -4.953 1 98.5 95 ALA A CA 1
ATOM 744 C C . ALA A 1 95 ? 9.953 -5.203 -3.693 1 98.5 95 ALA A C 1
ATOM 746 O O . ALA A 1 95 ? 10.805 -6.012 -3.303 1 98.5 95 ALA A O 1
ATOM 747 N N . ALA A 1 96 ? 9.695 -4.062 -3.072 1 98.75 96 ALA A N 1
ATOM 748 C CA . ALA A 1 96 ? 10.391 -3.693 -1.839 1 98.75 96 ALA A CA 1
ATOM 749 C C . ALA A 1 96 ? 10.148 -4.73 -0.746 1 98.75 96 ALA A C 1
ATOM 751 O O . ALA A 1 96 ? 11.055 -5.059 0.02 1 98.75 96 ALA A O 1
ATOM 752 N N . THR A 1 97 ? 8.898 -5.211 -0.634 1 98.81 97 THR A N 1
ATOM 753 C CA . THR A 1 97 ? 8.555 -6.254 0.329 1 98.81 97 THR A CA 1
ATOM 754 C C . THR A 1 97 ? 9.375 -7.512 0.07 1 98.81 97 THR A C 1
ATOM 756 O O . THR A 1 97 ? 9.898 -8.125 1.006 1 98.81 97 THR A O 1
ATOM 759 N N . ALA A 1 98 ? 9.516 -7.867 -1.188 1 98.69 98 ALA A N 1
ATOM 760 C CA . ALA A 1 98 ? 10.289 -9.047 -1.569 1 98.69 98 ALA A CA 1
ATOM 761 C C . ALA A 1 98 ? 11.766 -8.867 -1.215 1 98.69 98 ALA A C 1
ATOM 763 O O . ALA A 1 98 ? 12.398 -9.789 -0.688 1 98.69 98 ALA A O 1
ATOM 764 N N . ILE A 1 99 ? 12.32 -7.723 -1.517 1 98.69 99 ILE A N 1
ATOM 765 C CA . ILE A 1 99 ? 13.719 -7.43 -1.244 1 98.69 99 ILE A CA 1
ATOM 766 C C . ILE A 1 99 ? 13.992 -7.539 0.255 1 98.69 99 ILE A C 1
ATOM 768 O O . ILE A 1 99 ? 14.945 -8.195 0.675 1 98.69 99 ILE A O 1
ATOM 772 N N . GLU A 1 100 ? 13.141 -6.902 1.056 1 98.5 100 GLU A N 1
ATOM 773 C CA . GLU A 1 100 ? 13.336 -6.91 2.502 1 98.5 100 GLU A CA 1
ATOM 774 C C . GLU A 1 100 ? 13.219 -8.32 3.068 1 98.5 100 GLU A C 1
ATOM 776 O O . GLU A 1 100 ? 13.891 -8.664 4.039 1 98.5 100 GLU A O 1
ATOM 781 N N . ALA A 1 101 ? 12.367 -9.141 2.449 1 98.19 101 ALA A N 1
ATOM 782 C CA . ALA A 1 101 ? 12.141 -10.508 2.92 1 98.19 101 ALA A CA 1
ATOM 783 C C . ALA A 1 101 ? 13.164 -11.469 2.314 1 98.19 101 ALA A C 1
ATOM 785 O O . ALA A 1 101 ? 13.211 -12.648 2.674 1 98.19 101 ALA A O 1
ATOM 786 N N . ASN A 1 102 ? 13.984 -10.945 1.415 1 97.88 102 ASN A N 1
ATOM 787 C CA . ASN A 1 102 ? 14.938 -11.773 0.677 1 97.88 102 ASN A CA 1
ATOM 788 C C . ASN A 1 102 ? 14.242 -12.945 -0.008 1 97.88 102 ASN A C 1
ATOM 790 O O . ASN A 1 102 ? 14.633 -14.102 0.189 1 97.88 102 ASN A O 1
ATOM 794 N N . LYS A 1 103 ? 13.188 -12.656 -0.716 1 98.06 103 LYS A N 1
ATOM 795 C CA . LYS A 1 103 ? 12.406 -13.648 -1.449 1 98.06 103 LYS A CA 1
ATOM 796 C C . LYS A 1 103 ? 12.242 -13.25 -2.912 1 98.06 103 LYS A C 1
ATOM 798 O O . LYS A 1 103 ? 11.984 -12.078 -3.215 1 98.06 103 LYS A O 1
ATOM 803 N N . PRO A 1 104 ? 12.422 -14.164 -3.832 1 98.12 104 PRO A N 1
ATOM 804 C CA . PRO A 1 104 ? 12.094 -13.844 -5.223 1 98.12 104 PRO A CA 1
ATOM 805 C C . PRO A 1 104 ? 10.594 -13.672 -5.449 1 98.12 104 PRO A C 1
ATOM 807 O O . PRO A 1 104 ? 9.781 -14.367 -4.828 1 98.12 104 PRO A O 1
ATOM 810 N N . VAL A 1 105 ? 10.234 -12.797 -6.371 1 98.5 105 VAL A N 1
ATOM 811 C CA . VAL A 1 105 ? 8.844 -12.57 -6.754 1 98.5 105 VAL A CA 1
ATOM 812 C C . VAL A 1 105 ? 8.461 -13.523 -7.883 1 98.5 105 VAL A C 1
ATOM 814 O O . VAL A 1 105 ? 9.133 -13.578 -8.914 1 98.5 105 VAL A O 1
ATOM 817 N N . VAL A 1 106 ? 7.398 -14.266 -7.613 1 98.19 106 VAL A N 1
ATOM 818 C CA . VAL A 1 106 ? 6.828 -15.086 -8.68 1 98.19 106 VAL A CA 1
ATOM 819 C C . VAL A 1 106 ? 5.879 -14.242 -9.523 1 98.19 106 VAL A C 1
ATOM 821 O O . VAL A 1 106 ? 4.801 -13.859 -9.062 1 98.19 106 VAL A O 1
ATOM 824 N N . THR A 1 107 ? 6.262 -14.023 -10.734 1 97.94 107 THR A N 1
ATOM 825 C CA . THR A 1 107 ? 5.496 -13.094 -11.555 1 97.94 107 THR A CA 1
ATOM 826 C C . THR A 1 107 ? 5.746 -13.352 -13.039 1 97.94 107 THR A C 1
ATOM 828 O O . THR A 1 107 ? 6.785 -13.898 -13.414 1 97.94 107 THR A O 1
ATOM 831 N N . ARG A 1 108 ? 4.789 -13.008 -13.82 1 96.62 108 ARG A N 1
ATOM 832 C CA . ARG A 1 108 ? 5.016 -13 -15.266 1 96.62 108 ARG A CA 1
ATOM 833 C C . ARG A 1 108 ? 5.348 -11.594 -15.758 1 96.62 108 ARG A C 1
ATOM 835 O O . ARG A 1 108 ? 5.715 -11.406 -16.922 1 96.62 108 ARG A O 1
ATOM 842 N N . ASN A 1 109 ? 5.133 -10.586 -14.914 1 95.56 109 ASN A N 1
ATOM 843 C CA . ASN A 1 109 ? 5.531 -9.219 -15.234 1 95.56 109 ASN A CA 1
ATOM 844 C C . ASN A 1 109 ? 7.027 -9.008 -15.023 1 95.56 109 ASN A C 1
ATOM 846 O O . ASN A 1 109 ? 7.434 -8.086 -14.312 1 95.56 109 ASN A O 1
ATOM 850 N N . ILE A 1 110 ? 7.789 -9.773 -15.68 1 96.12 110 ILE A N 1
ATOM 851 C CA . ILE A 1 110 ? 9.234 -9.844 -15.484 1 96.12 110 ILE A CA 1
ATOM 852 C C . ILE A 1 110 ? 9.867 -8.5 -15.859 1 96.12 110 ILE A C 1
ATOM 854 O O . ILE A 1 110 ? 10.742 -8.008 -15.148 1 96.12 110 ILE A O 1
ATOM 858 N N . ASP A 1 111 ? 9.398 -7.895 -16.922 1 94.69 111 ASP A N 1
ATOM 859 C CA . ASP A 1 111 ? 9.977 -6.66 -17.453 1 94.69 111 ASP A CA 1
ATOM 860 C C . ASP A 1 111 ? 9.906 -5.535 -16.422 1 94.69 111 ASP A C 1
ATOM 862 O O . ASP A 1 111 ? 10.82 -4.707 -16.344 1 94.69 111 ASP A O 1
ATOM 866 N N . GLU A 1 112 ? 8.898 -5.562 -15.609 1 95.06 112 GLU A N 1
ATOM 867 C CA . GLU A 1 112 ? 8.742 -4.504 -14.617 1 95.06 112 GLU A CA 1
ATOM 868 C C . GLU A 1 112 ? 9.555 -4.805 -13.359 1 95.06 112 GLU A C 1
ATOM 870 O O . GLU A 1 112 ? 10.336 -3.967 -12.906 1 95.06 112 GLU A O 1
ATOM 875 N N . PHE A 1 113 ? 9.453 -5.984 -12.914 1 97.5 113 PHE A N 1
ATOM 876 C CA . PHE A 1 113 ? 10.062 -6.305 -11.633 1 97.5 113 PHE A CA 1
ATOM 877 C C . PHE A 1 113 ? 11.578 -6.414 -11.766 1 97.5 113 PHE A C 1
ATOM 879 O O . PHE A 1 113 ? 12.312 -6.133 -10.812 1 97.5 113 PHE A O 1
ATOM 886 N N . GLN A 1 114 ? 12.047 -6.738 -12.898 1 96.38 114 GLN A N 1
ATOM 887 C CA . GLN A 1 114 ? 13.484 -6.867 -13.102 1 96.38 114 GLN A CA 1
ATOM 888 C C . GLN A 1 114 ? 14.164 -5.5 -13.094 1 96.38 114 GLN A C 1
ATOM 890 O O . GLN A 1 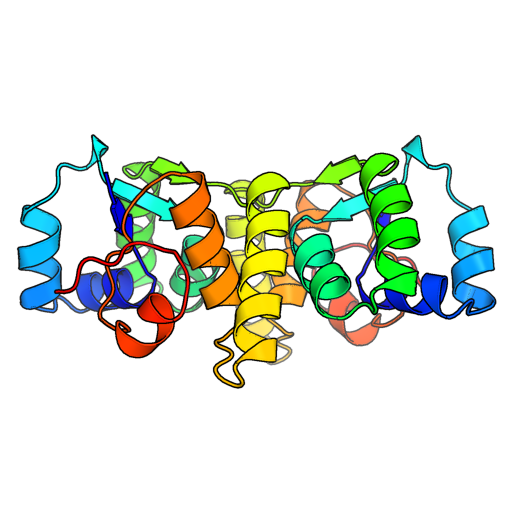114 ? 15.391 -5.41 -12.984 1 96.38 114 GLN A O 1
ATOM 895 N N . ARG A 1 115 ? 13.398 -4.465 -13.266 1 97.31 115 ARG A N 1
ATOM 896 C CA . ARG A 1 115 ? 13.945 -3.117 -13.18 1 97.31 115 ARG A CA 1
ATOM 897 C C . ARG A 1 115 ? 14.289 -2.762 -11.734 1 97.31 115 ARG A C 1
ATOM 899 O O . ARG A 1 115 ? 15.031 -1.809 -11.484 1 97.31 115 ARG A O 1
ATOM 906 N N . THR A 1 116 ? 13.695 -3.494 -10.766 1 97.94 116 THR A N 1
ATOM 907 C CA . THR A 1 116 ? 14.008 -3.305 -9.352 1 97.94 116 THR A CA 1
ATOM 908 C C . THR A 1 116 ? 15.148 -4.227 -8.922 1 97.94 116 THR A C 1
ATOM 910 O O . THR A 1 116 ? 15.719 -4.941 -9.75 1 97.94 116 THR A O 1
ATOM 913 N N . ASN A 1 117 ? 15.516 -4.191 -7.656 1 97.94 117 ASN A N 1
ATOM 914 C CA . ASN A 1 117 ? 16.547 -5.078 -7.129 1 97.94 117 ASN A CA 1
ATOM 915 C C . ASN A 1 117 ? 15.953 -6.387 -6.609 1 97.94 117 ASN A C 1
ATOM 917 O O . ASN A 1 117 ? 16.656 -7.199 -6.008 1 97.94 117 ASN A O 1
ATOM 921 N N . ALA A 1 118 ? 14.641 -6.531 -6.805 1 98.31 118 ALA A N 1
ATOM 922 C CA . ALA A 1 118 ? 14.008 -7.777 -6.379 1 98.31 118 ALA A CA 1
ATOM 923 C C . ALA A 1 118 ? 14.406 -8.938 -7.293 1 98.31 118 ALA A C 1
ATOM 925 O O . ALA A 1 118 ? 14.5 -8.766 -8.508 1 98.31 118 ALA A O 1
ATOM 926 N N . GLU A 1 119 ? 14.672 -10.055 -6.645 1 98.19 119 GLU A N 1
ATOM 927 C CA . GLU A 1 119 ? 14.797 -11.266 -7.449 1 98.19 119 GLU A CA 1
ATOM 928 C C . GLU A 1 119 ? 13.453 -11.695 -8.023 1 98.19 119 GLU A C 1
ATOM 930 O O . GLU A 1 119 ? 12.414 -11.516 -7.383 1 98.19 119 GLU A O 1
ATOM 935 N N . VAL A 1 120 ? 13.523 -12.242 -9.234 1 98.06 120 VAL A N 1
ATOM 936 C CA . VAL A 1 120 ? 12.281 -12.633 -9.898 1 98.06 120 VAL A CA 1
ATOM 937 C C . VAL A 1 120 ? 12.359 -14.102 -10.305 1 98.06 120 VAL A C 1
ATOM 939 O O . VAL A 1 120 ? 13.414 -14.586 -10.703 1 98.06 120 VAL A O 1
ATOM 942 N N . THR A 1 121 ? 11.281 -14.836 -10.164 1 96.94 121 THR A N 1
ATOM 943 C CA . THR A 1 121 ? 11.102 -16.188 -10.68 1 96.94 121 THR A CA 1
ATOM 944 C C . THR A 1 121 ? 9.883 -16.266 -11.578 1 96.94 121 THR A C 1
ATOM 946 O O . THR A 1 1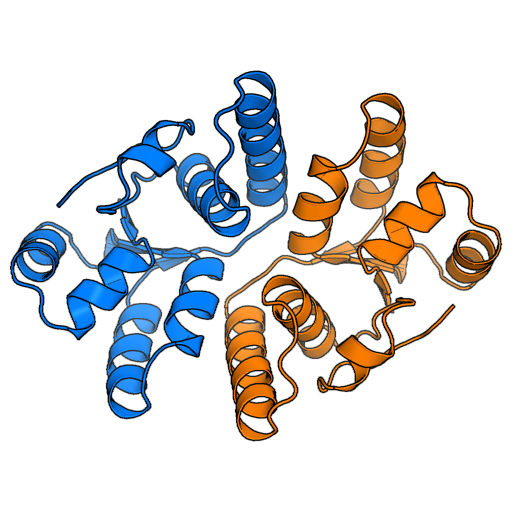21 ? 8.742 -16.203 -11.109 1 96.94 121 THR A O 1
ATOM 949 N N . PRO A 1 122 ? 10.141 -16.406 -12.875 1 96.31 122 PRO A N 1
ATOM 950 C CA . PRO A 1 122 ? 9.023 -16.422 -13.828 1 96.31 122 PRO A CA 1
ATOM 951 C C . PRO A 1 122 ? 8.297 -17.75 -13.875 1 96.31 122 PRO A C 1
ATOM 953 O O . PRO A 1 122 ? 8.742 -18.734 -13.266 1 96.31 122 PRO A O 1
ATOM 956 N N . TYR A 1 123 ? 7.219 -17.672 -14.539 1 96 123 TYR A N 1
ATOM 957 C CA . TYR A 1 123 ? 6.465 -18.891 -14.828 1 96 123 TYR A CA 1
ATOM 958 C C . TYR A 1 123 ? 5.809 -18.828 -16.203 1 96 123 TYR A C 1
ATOM 960 O O . TYR A 1 123 ? 5.641 -17.734 -16.75 1 96 123 TYR A O 1
ATOM 968 N N . MET B 1 1 ? -6.031 10.914 18.938 1 92.56 1 MET B N 1
ATOM 969 C CA . MET B 1 1 ? -5.062 10.305 18.031 1 92.56 1 MET B CA 1
ATOM 970 C C . MET B 1 1 ? -5.508 10.453 16.578 1 92.56 1 MET B C 1
ATOM 972 O O . MET B 1 1 ? -6.703 10.422 16.281 1 92.56 1 MET B O 1
ATOM 976 N N . VAL B 1 2 ? -4.516 10.812 15.68 1 97.75 2 VAL B N 1
ATOM 977 C CA . VAL B 1 2 ? -4.859 11.109 14.289 1 97.75 2 VAL B CA 1
ATOM 978 C C . VAL B 1 2 ? -3.879 10.398 13.359 1 97.75 2 VAL B C 1
ATOM 980 O O . VAL B 1 2 ? -2.764 10.062 13.758 1 97.75 2 VAL B O 1
ATOM 983 N N . LEU B 1 3 ? -4.367 10.141 12.203 1 98.38 3 LEU B N 1
ATOM 984 C CA . LEU B 1 3 ? -3.537 9.656 11.102 1 98.38 3 LEU B CA 1
ATOM 985 C C . LEU B 1 3 ? -3.361 10.734 10.039 1 98.38 3 LEU B C 1
ATOM 987 O O . LEU B 1 3 ? -4.344 11.227 9.484 1 98.38 3 LEU B O 1
ATOM 991 N N . LEU B 1 4 ? -2.104 11.094 9.773 1 97.25 4 LEU B N 1
ATOM 992 C CA . LEU B 1 4 ? -1.826 12.164 8.82 1 97.25 4 LEU B CA 1
ATOM 993 C C . LEU B 1 4 ? -1.869 11.641 7.391 1 97.25 4 LEU B C 1
ATOM 995 O O . LEU B 1 4 ? -1.204 10.656 7.062 1 97.25 4 LEU B O 1
ATOM 999 N N . ASP B 1 5 ? -2.613 12.312 6.578 1 96.88 5 ASP B N 1
ATOM 1000 C CA . ASP B 1 5 ? -2.705 12 5.156 1 96.88 5 ASP B CA 1
ATOM 1001 C C . ASP B 1 5 ? -1.537 12.602 4.383 1 96.88 5 ASP B C 1
ATOM 1003 O O . ASP B 1 5 ? -0.826 13.469 4.895 1 96.88 5 ASP B O 1
ATOM 1007 N N . SER B 1 6 ? -1.333 12.133 3.193 1 96 6 SER B N 1
ATOM 1008 C CA . SER B 1 6 ? -0.214 12.57 2.365 1 96 6 SER B CA 1
ATOM 1009 C C . SER B 1 6 ? -0.302 14.062 2.059 1 96 6 SER B C 1
ATOM 1011 O O . SER B 1 6 ? 0.703 14.773 2.115 1 96 6 SER B O 1
ATOM 1013 N N . CYS B 1 7 ? -1.518 14.508 1.71 1 94.94 7 CYS B N 1
ATOM 1014 C CA . CYS B 1 7 ? -1.667 15.914 1.362 1 94.94 7 CYS B CA 1
ATOM 1015 C C . CYS B 1 7 ? -1.33 16.812 2.549 1 94.94 7 CYS B C 1
ATOM 1017 O O . CYS B 1 7 ? -0.746 17.875 2.379 1 94.94 7 CYS B O 1
ATOM 1019 N N . PHE B 1 8 ? -1.683 16.359 3.723 1 96.31 8 PHE B N 1
ATOM 1020 C CA . PHE B 1 8 ? -1.375 17.125 4.926 1 96.31 8 PHE B CA 1
ATOM 1021 C C . PHE B 1 8 ? 0.132 17.25 5.113 1 96.31 8 PHE B C 1
ATOM 1023 O O . PHE B 1 8 ? 0.635 18.344 5.391 1 96.31 8 PHE B O 1
ATOM 1030 N N . LEU B 1 9 ? 0.85 16.203 4.957 1 94.81 9 LEU B N 1
ATOM 1031 C CA . LEU B 1 9 ? 2.301 16.203 5.113 1 94.81 9 LEU B CA 1
ATOM 1032 C C . LEU B 1 9 ? 2.961 17.094 4.07 1 94.81 9 LEU B C 1
ATOM 1034 O O . LEU B 1 9 ? 3.881 17.844 4.391 1 94.81 9 LEU B O 1
ATOM 1038 N N . ILE B 1 10 ? 2.494 17.016 2.84 1 93.06 10 ILE B N 1
ATOM 1039 C CA . ILE B 1 10 ? 3.035 17.844 1.768 1 93.06 10 ILE B CA 1
ATOM 1040 C C . ILE B 1 10 ? 2.797 19.328 2.084 1 93.06 10 ILE B C 1
ATOM 1042 O O . ILE B 1 10 ? 3.695 20.156 1.924 1 93.06 10 ILE B O 1
ATOM 1046 N N . ASP B 1 11 ? 1.562 19.594 2.543 1 93.94 11 ASP B N 1
ATOM 1047 C CA . ASP B 1 11 ? 1.227 20.969 2.906 1 93.94 11 ASP B CA 1
ATOM 1048 C C . ASP B 1 11 ? 2.104 21.453 4.055 1 93.94 11 ASP B C 1
ATOM 1050 O O . ASP B 1 11 ? 2.449 22.641 4.113 1 93.94 11 ASP B O 1
ATOM 1054 N N . LEU B 1 12 ? 2.451 20.562 4.996 1 91 12 LEU B N 1
ATOM 1055 C CA . LEU B 1 12 ? 3.348 20.938 6.086 1 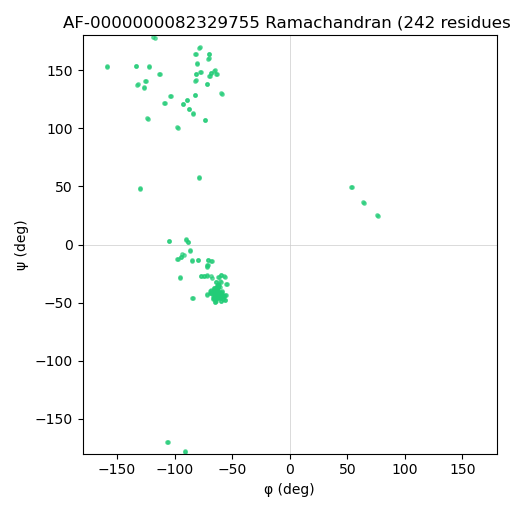91 12 LEU B CA 1
ATOM 1056 C C . LEU B 1 12 ? 4.719 21.328 5.551 1 91 12 LEU B C 1
ATOM 1058 O O . LEU B 1 12 ? 5.32 22.297 6.027 1 91 12 LEU B O 1
ATOM 1062 N N . PHE B 1 13 ? 5.18 20.688 4.531 1 88.94 13 PHE B N 1
ATOM 1063 C CA . PHE B 1 13 ? 6.512 20.938 3.996 1 88.94 13 PHE B CA 1
ATOM 1064 C C . PHE B 1 13 ? 6.531 22.219 3.168 1 88.94 13 PHE B C 1
ATOM 1066 O O . PHE B 1 13 ? 7.574 22.859 3.037 1 88.94 13 PHE B O 1
ATOM 1073 N N . THR B 1 14 ? 5.406 22.531 2.627 1 88.69 14 THR B N 1
ATOM 1074 C CA . THR B 1 14 ? 5.32 23.781 1.894 1 88.69 14 THR B CA 1
ATOM 1075 C C . THR B 1 14 ? 4.938 24.938 2.826 1 88.69 14 THR B C 1
ATOM 1077 O O . THR B 1 14 ? 4.648 26.031 2.373 1 88.69 14 THR B O 1
ATOM 1080 N N . GLU B 1 15 ? 4.793 24.641 4.098 1 90.81 15 GLU B N 1
ATOM 1081 C CA . GLU B 1 15 ? 4.516 25.625 5.141 1 90.81 15 GLU B CA 1
ATOM 1082 C C . GLU B 1 15 ? 3.154 26.281 4.934 1 90.81 15 GLU B C 1
ATOM 1084 O O . GLU B 1 15 ? 3.018 27.5 5.086 1 90.81 15 GLU B O 1
ATOM 1089 N N . ASP B 1 16 ? 2.305 25.438 4.469 1 94.75 16 ASP B N 1
ATOM 1090 C CA . ASP B 1 16 ? 0.927 25.906 4.402 1 94.75 16 ASP B CA 1
ATOM 1091 C C . ASP B 1 16 ? 0.418 26.312 5.785 1 94.75 16 ASP B C 1
ATOM 1093 O O . ASP B 1 16 ? 0.49 25.531 6.734 1 94.75 16 ASP B O 1
ATOM 1097 N N . ALA B 1 17 ? -0.166 27.484 5.953 1 96.19 17 ALA B N 1
ATOM 1098 C CA . ALA B 1 17 ? -0.536 28.047 7.246 1 96.19 17 ALA B CA 1
ATOM 1099 C C . ALA B 1 17 ? -1.604 27.203 7.934 1 96.19 17 ALA B C 1
ATOM 1101 O O . ALA B 1 17 ? -1.547 26.984 9.141 1 96.19 17 ALA B O 1
ATOM 1102 N N . ALA B 1 18 ? -2.539 26.781 7.223 1 96.69 18 ALA B N 1
ATOM 1103 C CA . ALA B 1 18 ? -3.619 25.969 7.785 1 96.69 18 ALA B CA 1
ATOM 1104 C C . ALA B 1 18 ? -3.098 24.625 8.289 1 96.69 18 ALA B C 1
ATOM 1106 O O . ALA B 1 18 ? -3.523 24.141 9.336 1 96.69 18 ALA B O 1
ATOM 1107 N N . ALA B 1 19 ? -2.191 23.938 7.531 1 95.75 19 ALA B N 1
ATOM 1108 C CA . ALA B 1 19 ? -1.605 22.656 7.93 1 95.75 19 ALA B CA 1
ATOM 1109 C C . ALA B 1 19 ? -0.766 22.812 9.195 1 95.75 19 ALA B C 1
ATOM 1111 O O . ALA B 1 19 ? -0.851 21.984 10.109 1 95.75 19 ALA B O 1
ATOM 1112 N N . VAL B 1 20 ? 0.01 23.922 9.227 1 93.75 20 VAL B N 1
ATOM 1113 C CA . VAL B 1 20 ? 0.867 24.188 10.383 1 93.75 20 VAL B CA 1
ATOM 1114 C C . VAL B 1 20 ? 0.008 24.422 11.617 1 93.75 20 VAL B C 1
ATOM 1116 O O . VAL B 1 20 ? 0.272 23.859 12.68 1 93.75 20 VAL B O 1
ATOM 1119 N N . ALA B 1 21 ? -1.012 25.219 11.461 1 95.62 21 ALA B N 1
ATOM 1120 C CA . ALA B 1 21 ? -1.919 25.516 12.57 1 95.62 21 ALA B CA 1
ATOM 1121 C C . ALA B 1 21 ? -2.604 24.25 13.062 1 95.62 21 ALA B C 1
ATOM 1123 O O . ALA B 1 21 ? -2.773 24.047 14.273 1 95.62 21 ALA B O 1
ATOM 1124 N N . LYS B 1 22 ? -3.002 23.391 12.141 1 95.81 22 LYS B N 1
ATOM 1125 C CA . LYS B 1 22 ? -3.68 22.141 12.492 1 95.81 22 LYS B CA 1
ATOM 1126 C C . LYS B 1 22 ? -2.752 21.203 13.266 1 95.81 22 LYS B C 1
ATOM 1128 O O . LYS B 1 22 ? -3.174 20.562 14.227 1 95.81 22 LYS B O 1
ATOM 1133 N N . LEU B 1 23 ? -1.542 21.062 12.766 1 91.19 23 LEU B N 1
ATOM 1134 C CA . LEU B 1 23 ? -0.578 20.203 13.43 1 91.19 23 LEU B CA 1
ATOM 1135 C C . LEU B 1 23 ? -0.403 20.609 14.891 1 91.19 23 LEU B C 1
ATOM 1137 O O . LEU B 1 23 ? -0.195 19.75 15.758 1 91.19 23 LEU B O 1
ATOM 1141 N N . ASP B 1 24 ? -0.503 21.906 15.156 1 92 24 ASP B N 1
ATOM 1142 C CA . ASP B 1 24 ? -0.281 22.453 16.5 1 92 24 ASP B CA 1
ATOM 1143 C C . ASP B 1 24 ? -1.382 22 17.453 1 92 24 ASP B C 1
ATOM 1145 O O . ASP B 1 24 ? -1.234 22.125 18.672 1 92 24 ASP B O 1
ATOM 1149 N N . GLU B 1 25 ? -2.445 21.484 16.922 1 94.25 25 GLU B N 1
ATOM 1150 C CA . GLU B 1 25 ? -3.559 21.031 17.75 1 94.25 25 GLU B CA 1
ATOM 1151 C C . GLU B 1 25 ? -3.266 19.656 18.344 1 94.25 25 GLU B C 1
ATOM 1153 O O . GLU B 1 25 ? -3.961 19.203 19.25 1 94.25 25 GLU B O 1
ATOM 1158 N N . PHE B 1 26 ? -2.227 19.031 17.781 1 92.19 26 PHE B N 1
ATOM 1159 C CA . PHE B 1 26 ? -1.976 17.656 18.188 1 92.19 26 PHE B CA 1
ATOM 1160 C C . PHE B 1 26 ? -0.663 17.547 18.953 1 92.19 26 PHE B C 1
ATOM 1162 O O . PHE B 1 26 ? 0.282 18.297 18.688 1 92.19 26 PHE B O 1
ATOM 1169 N N . ASP B 1 27 ? -0.656 16.641 19.891 1 91.44 27 ASP B N 1
ATOM 1170 C CA . ASP B 1 27 ? 0.604 16.188 20.469 1 91.44 27 ASP B CA 1
ATOM 1171 C C . ASP B 1 27 ? 1.266 15.133 19.578 1 91.44 27 ASP B C 1
ATOM 1173 O O . ASP B 1 27 ? 0.581 14.312 18.984 1 91.44 27 ASP B O 1
ATOM 1177 N N . TRP B 1 28 ? 2.566 15.156 19.453 1 87.88 28 TRP B N 1
ATOM 1178 C CA . TRP B 1 28 ? 3.281 14.219 18.578 1 87.88 28 TRP B CA 1
ATOM 1179 C C . TRP B 1 28 ? 2.969 12.781 18.969 1 87.88 28 TRP B C 1
ATOM 1181 O O . TRP B 1 28 ? 3.004 11.883 18.125 1 87.88 28 TRP B O 1
ATOM 1191 N N . ARG B 1 29 ? 2.643 12.57 20.234 1 89 29 ARG B N 1
ATOM 1192 C CA . ARG B 1 29 ? 2.336 11.227 20.734 1 89 29 ARG B CA 1
ATOM 1193 C C . ARG B 1 29 ? 0.998 10.742 20.188 1 89 29 ARG B C 1
ATOM 1195 O O . ARG B 1 29 ? 0.702 9.547 20.234 1 89 29 ARG B O 1
ATOM 1202 N N . GLU B 1 30 ? 0.272 11.68 19.641 1 93.12 30 GLU B N 1
ATOM 1203 C CA . GLU B 1 30 ? -1.062 11.375 19.125 1 93.12 30 GLU B CA 1
ATOM 1204 C C . GLU B 1 30 ? -1.072 11.312 17.609 1 93.12 30 GLU B C 1
ATOM 1206 O O . GLU B 1 30 ? -2.113 11.055 17 1 93.12 30 GLU B O 1
ATOM 1211 N N . VAL B 1 31 ? 0.093 11.477 17.047 1 95.81 31 VAL B N 1
ATOM 1212 C CA . VAL B 1 31 ? 0.196 11.594 15.594 1 95.81 31 VAL B CA 1
ATOM 1213 C C . VAL B 1 31 ? 0.717 10.281 15.008 1 95.81 31 VAL B C 1
ATOM 1215 O O . VAL B 1 31 ? 1.722 9.742 15.484 1 95.81 31 VAL B O 1
ATOM 1218 N N . SER B 1 32 ? -0.012 9.789 14.039 1 98.12 32 SER B N 1
ATOM 1219 C CA . SER B 1 32 ? 0.416 8.586 13.336 1 98.12 32 SER B CA 1
ATOM 1220 C C . SER B 1 32 ? 0.552 8.844 11.836 1 98.12 32 SER B C 1
ATOM 1222 O O . SER B 1 32 ? -0.089 9.75 11.297 1 98.12 32 SER B O 1
ATOM 1224 N N . VAL B 1 33 ? 1.385 8.094 11.234 1 97.88 33 VAL B N 1
ATOM 1225 C CA . VAL B 1 33 ? 1.53 8.062 9.781 1 97.88 33 VAL B CA 1
ATOM 1226 C C . VAL B 1 33 ? 1.545 6.617 9.297 1 97.88 33 VAL B C 1
ATOM 1228 O O . VAL B 1 33 ? 2.127 5.742 9.945 1 97.88 33 VAL B O 1
ATOM 1231 N N . SER B 1 34 ? 0.836 6.398 8.211 1 98.62 34 SER B N 1
ATOM 1232 C CA . SER B 1 34 ? 0.859 5.066 7.617 1 98.62 34 SER B CA 1
ATOM 1233 C C . SER B 1 34 ? 2.145 4.832 6.832 1 98.62 34 SER B C 1
ATOM 1235 O O . SER B 1 34 ? 2.658 5.75 6.184 1 98.62 34 SER B O 1
ATOM 1237 N N . THR B 1 35 ? 2.598 3.576 6.809 1 98.69 35 THR B N 1
ATOM 1238 C CA . THR B 1 35 ? 3.748 3.244 5.977 1 98.69 35 THR B CA 1
ATOM 1239 C C . THR B 1 35 ? 3.439 3.492 4.504 1 98.69 35 THR B C 1
ATOM 1241 O O . THR B 1 35 ? 4.336 3.811 3.721 1 98.69 35 THR B O 1
ATOM 1244 N N . LEU B 1 36 ? 2.199 3.4 4.117 1 98.38 36 LEU B N 1
ATOM 1245 C CA . LEU B 1 36 ? 1.759 3.744 2.768 1 98.38 36 LEU B CA 1
ATOM 1246 C C . LEU B 1 36 ? 2.012 5.219 2.475 1 98.38 36 LEU B C 1
ATOM 1248 O O . LEU B 1 36 ? 2.545 5.562 1.417 1 98.38 36 LEU B O 1
ATOM 1252 N N . THR B 1 37 ? 1.678 6.07 3.461 1 97.56 37 THR B N 1
ATOM 1253 C CA . THR B 1 37 ? 1.907 7.508 3.35 1 97.56 37 THR B CA 1
ATOM 1254 C C . THR B 1 37 ? 3.402 7.812 3.307 1 97.56 37 THR B C 1
ATOM 1256 O O . THR B 1 37 ? 3.842 8.68 2.553 1 97.56 37 THR B O 1
ATOM 1259 N N . VAL B 1 38 ? 4.156 7.094 4.094 1 97.44 38 VAL B N 1
ATOM 1260 C CA . VAL B 1 38 ? 5.602 7.281 4.117 1 97.44 38 VAL B CA 1
ATOM 1261 C C . VAL B 1 38 ? 6.176 7.031 2.723 1 97.44 38 VAL B C 1
ATOM 1263 O O . VAL B 1 38 ? 6.98 7.82 2.225 1 97.44 38 VAL B O 1
ATOM 1266 N N . SER B 1 39 ? 5.734 5.98 2.064 1 97 39 SER B N 1
ATOM 1267 C CA . SER B 1 39 ? 6.23 5.648 0.731 1 97 39 SER B CA 1
ATOM 1268 C C . SER B 1 39 ? 5.855 6.727 -0.282 1 97 39 SER B C 1
ATOM 1270 O O . SER B 1 39 ? 6.699 7.16 -1.07 1 97 39 SER B O 1
ATOM 1272 N N . GLU B 1 40 ? 4.594 7.109 -0.254 1 94.81 40 GLU B N 1
ATOM 1273 C CA . GLU B 1 40 ? 4.078 8.055 -1.236 1 94.81 40 GLU B CA 1
ATOM 1274 C C . GLU B 1 40 ? 4.746 9.422 -1.092 1 94.81 40 GLU B C 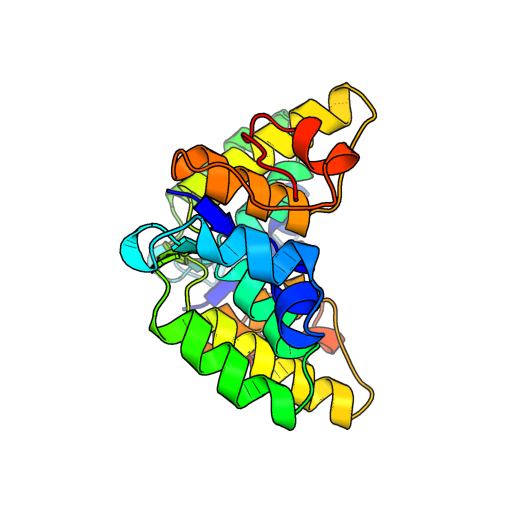1
ATOM 1276 O O . GLU B 1 40 ? 5.262 9.969 -2.066 1 94.81 40 GLU B O 1
ATOM 1281 N N . VAL B 1 41 ? 4.793 9.953 0.123 1 95.06 41 VAL B N 1
ATOM 1282 C CA . VAL B 1 41 ? 5.336 11.281 0.389 1 95.06 41 VAL B CA 1
ATOM 1283 C C . VAL B 1 41 ? 6.855 11.258 0.238 1 95.06 41 VAL B C 1
ATOM 1285 O O . VAL B 1 41 ? 7.438 12.164 -0.357 1 95.06 41 VAL B O 1
ATOM 1288 N N . GLY B 1 42 ? 7.461 10.203 0.77 1 94.38 42 GLY B N 1
ATOM 1289 C CA . GLY B 1 42 ? 8.906 10.07 0.682 1 94.38 42 GLY B CA 1
ATOM 1290 C C . GLY B 1 42 ? 9.414 10.055 -0.746 1 94.38 42 GLY B C 1
ATOM 1291 O O . GLY B 1 42 ? 10.445 10.656 -1.052 1 94.38 42 GLY B O 1
ATOM 1292 N N . PHE B 1 43 ? 8.734 9.398 -1.605 1 93.06 43 PHE B N 1
ATOM 1293 C CA . PHE B 1 43 ? 9.117 9.312 -3.012 1 93.06 43 PHE B CA 1
ATOM 1294 C C . PHE B 1 43 ? 9.016 10.68 -3.68 1 93.06 43 PHE B C 1
ATOM 1296 O O . PHE B 1 43 ? 9.836 11.023 -4.531 1 93.06 43 PHE B O 1
ATOM 1303 N N . GLY B 1 44 ? 8.031 11.469 -3.334 1 91.06 44 GLY B N 1
ATOM 1304 C CA . GLY B 1 44 ? 7.738 12.719 -4.016 1 91.06 44 GLY B CA 1
ATOM 1305 C C . GLY B 1 44 ? 8.562 13.891 -3.498 1 91.06 44 GLY B C 1
ATOM 1306 O O . GLY B 1 44 ? 8.609 14.945 -4.129 1 91.06 44 GLY B O 1
ATOM 1307 N N . LEU B 1 45 ? 9.172 13.719 -2.402 1 89.31 45 LEU B N 1
ATOM 1308 C CA . LEU B 1 45 ? 9.828 14.836 -1.735 1 89.31 45 LEU B CA 1
ATOM 1309 C C . LEU B 1 45 ? 11.203 15.102 -2.346 1 89.31 45 LEU B C 1
ATOM 1311 O O . LEU B 1 45 ? 11.883 14.164 -2.777 1 89.31 45 LEU B O 1
ATOM 1315 N N . SER B 1 46 ? 11.562 16.359 -2.355 1 84.75 46 SER B N 1
ATOM 1316 C CA . SER B 1 46 ? 12.922 16.766 -2.707 1 84.75 46 SER B CA 1
ATOM 1317 C C . SER B 1 46 ? 13.914 16.359 -1.62 1 84.75 46 SER B C 1
ATOM 1319 O O . SER B 1 46 ? 13.523 16.062 -0.491 1 84.75 46 SER B O 1
ATOM 1321 N N . ASP B 1 47 ? 15.195 16.391 -2.037 1 81.44 47 ASP B N 1
ATOM 1322 C CA . ASP B 1 47 ? 16.234 16 -1.096 1 81.44 47 ASP B CA 1
ATOM 1323 C C . ASP B 1 47 ? 16.25 16.922 0.124 1 81.44 47 ASP B C 1
ATOM 1325 O O . ASP B 1 47 ? 16.531 16.469 1.238 1 81.44 47 ASP B O 1
ATOM 1329 N N . SER B 1 48 ? 15.953 18.172 -0.076 1 83.25 48 SER B N 1
ATOM 1330 C CA . SER B 1 48 ? 15.961 19.141 1.012 1 83.25 48 SER B CA 1
ATOM 1331 C C . SER B 1 48 ? 14.836 18.875 2.008 1 83.25 48 SER B C 1
ATOM 1333 O O . SER B 1 48 ? 15 19.078 3.211 1 83.25 48 SER B O 1
ATOM 1335 N N . ASP B 1 49 ? 13.758 18.281 1.571 1 87.5 49 ASP B N 1
ATOM 1336 C CA . ASP B 1 49 ? 12.602 18.047 2.426 1 87.5 49 ASP B CA 1
ATOM 1337 C C . ASP B 1 49 ? 12.656 16.672 3.07 1 87.5 49 ASP B C 1
ATOM 1339 O O . ASP B 1 49 ? 11.914 16.391 4.012 1 87.5 49 ASP B O 1
ATOM 1343 N N . ARG B 1 50 ? 13.617 15.883 2.639 1 87.25 50 ARG B N 1
ATOM 1344 C CA . ARG B 1 50 ? 13.703 14.5 3.098 1 87.25 50 ARG B CA 1
ATOM 1345 C C . ARG B 1 50 ? 14.094 14.438 4.57 1 87.25 50 ARG B C 1
ATOM 1347 O O . ARG B 1 50 ? 13.586 13.594 5.316 1 87.25 50 ARG B O 1
ATOM 1354 N N . GLU B 1 51 ? 15.039 15.297 4.906 1 86.88 51 GLU B N 1
ATOM 1355 C CA . GLU B 1 51 ? 15.477 15.305 6.301 1 86.88 51 GLU B CA 1
ATOM 1356 C C . GLU B 1 51 ? 14.328 15.688 7.234 1 86.88 51 GLU B C 1
ATOM 1358 O O . GLU B 1 51 ? 14.156 15.086 8.297 1 86.88 51 GLU B O 1
ATOM 1363 N N . ARG B 1 52 ? 13.625 16.688 6.863 1 86.25 52 ARG B N 1
ATOM 1364 C CA . ARG B 1 52 ? 12.469 17.094 7.652 1 86.25 52 ARG B CA 1
ATOM 1365 C C . ARG B 1 52 ? 11.422 15.992 7.715 1 86.25 52 ARG B C 1
ATOM 1367 O O . ARG B 1 52 ? 10.828 15.742 8.766 1 86.25 52 ARG B O 1
ATOM 1374 N N . PHE B 1 53 ? 11.234 15.367 6.609 1 91.56 53 PHE B N 1
ATOM 1375 C CA . PHE B 1 53 ? 10.281 14.266 6.543 1 91.56 53 PHE B CA 1
ATOM 1376 C C . PHE B 1 53 ? 10.703 13.125 7.461 1 91.56 53 PHE B C 1
ATOM 1378 O O . PHE B 1 53 ? 9.883 12.562 8.188 1 91.56 53 PHE B O 1
ATOM 1385 N N . GLU B 1 54 ? 11.961 12.805 7.461 1 91 54 GLU B N 1
ATOM 1386 C CA . GLU B 1 54 ? 12.484 11.734 8.305 1 91 54 GLU B CA 1
ATOM 1387 C C . GLU B 1 54 ? 12.289 12.055 9.781 1 91 54 GLU B C 1
ATOM 1389 O O . GLU B 1 54 ? 12.055 11.148 10.594 1 91 54 GLU B O 1
ATOM 1394 N N . THR B 1 55 ? 12.391 13.328 10.109 1 88.38 55 THR B N 1
ATOM 1395 C CA . THR B 1 55 ? 12.172 13.742 11.492 1 88.38 55 THR B CA 1
ATOM 1396 C C . THR B 1 55 ? 10.727 13.484 11.906 1 88.38 55 THR B C 1
ATOM 1398 O O . THR B 1 55 ? 10.469 13.023 13.023 1 88.38 55 THR B O 1
ATOM 1401 N N . ILE B 1 56 ? 9.812 13.758 11.023 1 87.75 56 ILE B N 1
ATOM 1402 C CA . ILE B 1 56 ? 8.398 13.516 11.297 1 87.75 56 ILE B CA 1
ATOM 1403 C C . ILE B 1 56 ? 8.156 12.016 11.453 1 87.75 56 ILE B C 1
ATOM 1405 O O . ILE B 1 56 ? 7.504 11.586 12.414 1 87.75 56 ILE B O 1
ATOM 1409 N N . VAL B 1 57 ? 8.68 11.25 10.57 1 93.06 57 VAL B N 1
ATOM 1410 C CA . VAL B 1 57 ? 8.484 9.805 10.578 1 93.06 57 VAL B CA 1
ATOM 1411 C C . VAL B 1 57 ? 9.078 9.203 11.844 1 93.06 57 VAL B C 1
ATOM 1413 O O . VAL B 1 57 ? 8.516 8.273 12.43 1 93.06 57 VAL B O 1
ATOM 1416 N N . GLN B 1 58 ? 10.188 9.766 12.281 1 92.06 58 GLN B N 1
ATOM 1417 C CA . GLN B 1 58 ? 10.867 9.25 13.469 1 92.06 58 GLN B CA 1
ATOM 1418 C C . GLN B 1 58 ? 10.086 9.586 14.734 1 92.06 58 GLN B C 1
ATOM 1420 O O . GLN B 1 58 ? 10.148 8.852 15.719 1 92.06 58 GLN B O 1
ATOM 1425 N N . ARG B 1 59 ? 9.312 10.633 14.727 1 91.06 59 ARG B N 1
ATOM 1426 C CA . ARG B 1 59 ? 8.602 11.102 15.914 1 91.06 59 ARG B CA 1
ATOM 1427 C C . ARG B 1 59 ? 7.184 10.555 15.953 1 91.06 59 ARG B C 1
ATOM 1429 O O . ARG B 1 59 ? 6.602 10.398 17.031 1 91.06 59 ARG B O 1
ATOM 1436 N N . ALA B 1 60 ? 6.641 10.297 14.805 1 94.81 60 ALA B N 1
ATOM 1437 C CA . ALA B 1 60 ? 5.262 9.82 14.711 1 94.81 60 ALA B CA 1
ATOM 1438 C C . ALA B 1 60 ? 5.176 8.328 14.992 1 94.81 60 ALA B C 1
ATOM 1440 O O . ALA B 1 60 ? 6.188 7.625 14.961 1 94.81 60 ALA B O 1
ATOM 1441 N N . ASP B 1 61 ? 4.035 7.93 15.406 1 96.62 61 ASP B N 1
ATOM 1442 C CA . ASP B 1 61 ? 3.723 6.504 15.422 1 96.62 61 ASP B CA 1
ATOM 1443 C C . ASP B 1 61 ? 3.475 5.984 14.008 1 96.62 61 ASP B C 1
ATOM 1445 O O . ASP B 1 61 ? 2.451 6.297 13.391 1 96.62 61 ASP B O 1
ATOM 1449 N N . VAL B 1 62 ? 4.406 5.207 13.43 1 98.06 62 VAL B N 1
ATOM 1450 C CA . VAL B 1 62 ? 4.262 4.727 12.062 1 98.06 62 VAL B CA 1
ATOM 1451 C C . VAL B 1 62 ? 3.484 3.412 12.055 1 98.06 62 VAL B C 1
ATOM 1453 O O . VAL B 1 62 ? 3.936 2.414 12.617 1 98.06 62 VAL B O 1
ATOM 1456 N N . LEU B 1 63 ? 2.359 3.412 11.461 1 98.44 63 LEU B N 1
ATOM 1457 C CA . LEU B 1 63 ? 1.474 2.254 11.438 1 98.44 63 LEU B CA 1
ATOM 1458 C C . LEU B 1 63 ? 1.736 1.396 10.203 1 98.44 63 LEU B C 1
ATOM 1460 O O . LEU B 1 63 ? 1.61 1.87 9.07 1 98.44 63 LEU B O 1
ATOM 1464 N N . PRO B 1 64 ? 2.082 0.148 10.438 1 98.62 64 PRO B N 1
ATOM 1465 C CA . PRO B 1 64 ? 2.24 -0.749 9.289 1 98.62 64 PRO B CA 1
ATOM 1466 C C . PRO B 1 64 ? 0.91 -1.104 8.633 1 98.62 64 PRO B C 1
ATOM 1468 O O . PRO B 1 64 ? -0.154 -0.835 9.195 1 98.62 64 PRO B O 1
ATOM 1471 N N . TYR B 1 65 ? 1 -1.538 7.414 1 98.81 65 TYR B N 1
ATOM 1472 C CA . TYR B 1 65 ? -0.155 -2.062 6.691 1 98.81 65 TYR B CA 1
ATOM 1473 C C . TYR B 1 65 ? -0.196 -3.584 6.762 1 98.81 65 TYR B C 1
ATOM 1475 O O . TYR B 1 65 ? 0.476 -4.266 5.984 1 98.81 65 TYR B O 1
ATOM 1483 N N . GLY B 1 66 ? -1.012 -4.082 7.621 1 98.5 66 GLY B N 1
ATOM 1484 C CA . GLY B 1 66 ? -1.099 -5.508 7.895 1 98.5 66 GLY B CA 1
ATOM 1485 C C . GLY B 1 66 ? -2.342 -6.152 7.312 1 98.5 66 GLY B C 1
ATOM 1486 O O . GLY B 1 66 ? -3.018 -5.562 6.465 1 98.5 66 GLY B O 1
ATOM 1487 N N . LEU B 1 67 ? -2.516 -7.387 7.738 1 98.06 67 LEU B N 1
ATOM 1488 C CA . LEU B 1 67 ? -3.604 -8.18 7.176 1 98.06 67 LEU B CA 1
ATOM 1489 C C . LEU B 1 67 ? -4.957 -7.598 7.566 1 98.06 67 LEU B C 1
ATOM 1491 O O . LEU B 1 67 ? -5.891 -7.582 6.762 1 98.06 67 LEU B O 1
ATOM 1495 N N . ALA B 1 68 ? -5.098 -7.137 8.812 1 98.12 68 ALA B N 1
ATOM 1496 C CA . ALA B 1 68 ? -6.352 -6.527 9.242 1 98.12 68 ALA B CA 1
ATOM 1497 C C . ALA B 1 68 ? -6.684 -5.297 8.406 1 98.12 68 ALA B C 1
ATOM 1499 O O . ALA B 1 68 ? -7.824 -5.125 7.969 1 98.12 68 ALA B O 1
ATOM 1500 N N . GLU B 1 69 ? -5.695 -4.434 8.18 1 98.62 69 GLU B N 1
ATOM 1501 C CA . GLU B 1 69 ? -5.875 -3.252 7.34 1 98.62 69 GLU B CA 1
ATOM 1502 C C . GLU B 1 69 ? -6.227 -3.645 5.906 1 98.62 69 GLU B C 1
ATOM 1504 O O . GLU B 1 69 ? -7.07 -3.006 5.273 1 98.62 69 GLU B O 1
ATOM 1509 N N . SER B 1 70 ? -5.523 -4.66 5.422 1 98.38 70 SER B N 1
ATOM 1510 C CA . SER B 1 70 ? -5.773 -5.137 4.062 1 98.38 70 SER B CA 1
ATOM 1511 C C . SER B 1 70 ? -7.219 -5.598 3.895 1 98.38 70 SER B C 1
ATOM 1513 O O . SER B 1 70 ? -7.883 -5.234 2.922 1 98.38 70 SER B O 1
ATOM 1515 N N . ARG B 1 71 ? -7.711 -6.336 4.805 1 96.94 71 ARG B N 1
ATOM 1516 C CA . ARG B 1 71 ? -9.086 -6.82 4.75 1 96.94 71 ARG B CA 1
ATOM 1517 C C . ARG B 1 71 ? -10.078 -5.668 4.855 1 96.94 71 ARG B C 1
ATOM 1519 O O . ARG B 1 71 ? -11.094 -5.652 4.16 1 96.94 71 ARG B O 1
ATOM 1526 N N . ARG B 1 72 ? -9.773 -4.77 5.73 1 98.31 72 ARG B N 1
ATOM 1527 C CA . ARG B 1 72 ? -10.609 -3.578 5.848 1 98.31 72 ARG B CA 1
ATOM 1528 C C . ARG B 1 72 ? -10.625 -2.791 4.539 1 98.31 72 ARG B C 1
ATOM 1530 O O . ARG B 1 72 ? -11.672 -2.287 4.125 1 98.31 72 ARG B O 1
ATOM 1537 N N . ALA B 1 73 ? -9.469 -2.666 3.908 1 98.19 73 ALA B N 1
ATOM 1538 C CA . ALA B 1 73 ? -9.383 -1.957 2.635 1 98.19 73 ALA B CA 1
ATOM 1539 C C . ALA B 1 73 ? -10.242 -2.633 1.57 1 98.19 73 ALA B C 1
ATOM 1541 O O . ALA B 1 73 ? -10.938 -1.96 0.807 1 98.19 73 ALA B O 1
ATOM 1542 N N . ILE B 1 74 ? -10.18 -3.926 1.489 1 96.62 74 ILE B N 1
ATOM 1543 C CA . ILE B 1 74 ? -10.992 -4.676 0.542 1 96.62 74 ILE B CA 1
ATOM 1544 C C . ILE B 1 74 ? -12.477 -4.387 0.791 1 96.62 74 ILE B C 1
ATOM 1546 O O . ILE B 1 74 ? -13.219 -4.09 -0.145 1 96.62 74 ILE B O 1
ATOM 1550 N N . ALA B 1 75 ? -12.836 -4.445 2.031 1 96.38 75 ALA B N 1
ATOM 1551 C CA . ALA B 1 75 ? -14.234 -4.203 2.4 1 96.38 75 ALA B CA 1
ATOM 1552 C C . ALA B 1 75 ? -14.672 -2.801 1.993 1 96.38 75 ALA B C 1
ATOM 1554 O O . ALA B 1 75 ? -15.758 -2.623 1.436 1 96.38 75 ALA B O 1
ATOM 1555 N N . GLU B 1 76 ? -13.867 -1.811 2.275 1 97.75 76 GLU B N 1
ATOM 1556 C CA . GLU B 1 76 ? -14.195 -0.432 1.927 1 97.75 76 GLU B CA 1
ATOM 1557 C C . GLU B 1 76 ? -14.297 -0.255 0.415 1 97.75 76 GLU B C 1
ATOM 1559 O O . GLU B 1 76 ? -15.242 0.367 -0.081 1 97.75 76 GLU B O 1
ATOM 1564 N N . GLN B 1 77 ? -13.359 -0.777 -0.318 1 96.75 77 GLN B N 1
ATOM 1565 C CA . GLN B 1 77 ? -13.344 -0.625 -1.77 1 96.75 77 GLN B CA 1
ATOM 1566 C C . GLN B 1 77 ? -14.555 -1.294 -2.406 1 96.75 77 GLN B C 1
ATOM 1568 O O . GLN B 1 77 ? -15.133 -0.762 -3.355 1 96.75 77 GLN B O 1
ATOM 1573 N N . ARG B 1 78 ? -14.914 -2.398 -1.91 1 95.06 78 ARG B N 1
ATOM 1574 C CA . ARG B 1 78 ? -16.094 -3.09 -2.434 1 95.06 78 ARG B CA 1
ATOM 1575 C C . ARG B 1 78 ? -17.359 -2.305 -2.145 1 95.06 78 ARG B C 1
ATOM 1577 O O . ARG B 1 78 ? -18.234 -2.193 -3.006 1 95.06 78 ARG B O 1
ATOM 1584 N N . ARG B 1 79 ? -17.484 -1.854 -0.926 1 96.12 79 ARG B N 1
ATOM 1585 C CA . ARG B 1 79 ? -18.625 -1.032 -0.55 1 96.12 79 ARG B CA 1
ATOM 1586 C C . ARG B 1 79 ? -18.75 0.189 -1.455 1 96.12 79 ARG B C 1
ATOM 1588 O O . ARG B 1 79 ? -19.844 0.514 -1.931 1 96.12 79 ARG B O 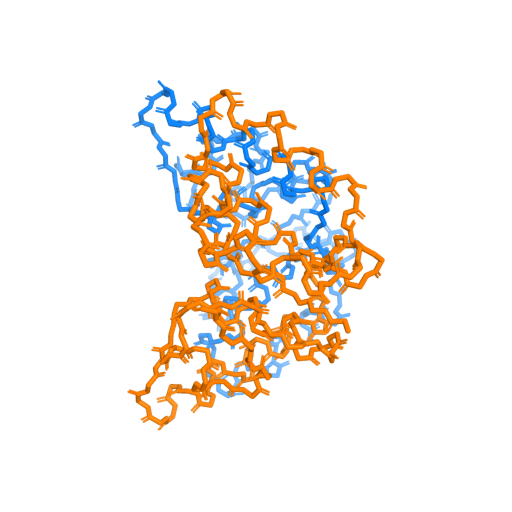1
ATOM 1595 N N . LEU B 1 80 ? -17.641 0.833 -1.728 1 97.19 80 LEU B N 1
ATOM 1596 C CA . LEU B 1 80 ? -17.625 2.029 -2.562 1 97.19 80 LEU B CA 1
ATOM 1597 C C . LEU B 1 80 ? -17.953 1.689 -4.008 1 97.19 80 LEU B C 1
ATOM 1599 O O . LEU B 1 80 ? -18.641 2.467 -4.691 1 97.19 80 LEU B O 1
ATOM 1603 N N . ARG B 1 81 ? -17.438 0.617 -4.469 1 95.19 81 ARG B N 1
ATOM 1604 C CA . ARG B 1 81 ? -17.734 0.178 -5.828 1 95.19 81 ARG B CA 1
ATOM 1605 C C . ARG B 1 81 ? -19.234 -0.057 -6.008 1 95.19 81 ARG B C 1
ATOM 1607 O O . ARG B 1 81 ? -19.812 0.331 -7.027 1 95.19 81 ARG B O 1
ATOM 1614 N N . GLU B 1 82 ? -19.859 -0.709 -5.07 1 94.44 82 GLU B N 1
ATOM 1615 C CA . GLU B 1 82 ? -21.281 -0.976 -5.117 1 94.44 82 GLU B CA 1
ATOM 1616 C C . GLU B 1 82 ? -22.094 0.321 -5.18 1 94.44 82 GLU B C 1
ATOM 1618 O O . GLU B 1 82 ? -23.156 0.365 -5.781 1 94.44 82 GLU B O 1
ATOM 1623 N N . ARG B 1 83 ? -21.547 1.355 -4.672 1 95.75 83 ARG B N 1
ATOM 1624 C CA . ARG B 1 83 ? -22.219 2.65 -4.625 1 95.75 83 ARG B CA 1
ATOM 1625 C C . ARG B 1 83 ? -21.828 3.518 -5.816 1 95.75 83 ARG B C 1
ATOM 1627 O O . ARG B 1 83 ? -22.406 4.59 -6.027 1 95.75 83 ARG B O 1
ATOM 1634 N N . GLY B 1 84 ? -20.828 3.117 -6.582 1 95.5 84 GLY B N 1
ATOM 1635 C CA . GLY B 1 84 ? -20.359 3.877 -7.727 1 95.5 84 GLY B CA 1
ATOM 1636 C C . GLY B 1 84 ? -19.516 5.074 -7.34 1 95.5 84 GLY B C 1
ATOM 1637 O O . GLY B 1 84 ? -19.438 6.055 -8.086 1 95.5 84 GLY B O 1
ATOM 1638 N N . ASP B 1 85 ? -18.875 5.094 -6.188 1 95.38 85 ASP B N 1
ATOM 1639 C CA . ASP B 1 85 ? -18.109 6.227 -5.684 1 95.38 85 ASP B CA 1
ATOM 1640 C C . ASP B 1 85 ? -16.719 5.785 -5.223 1 95.38 85 ASP B C 1
ATOM 1642 O O . ASP B 1 85 ? -16.297 6.105 -4.109 1 95.38 85 ASP B O 1
ATOM 1646 N N . GLN B 1 86 ? -16 5.031 -6.027 1 94.44 86 GLN B N 1
ATOM 1647 C CA . GLN B 1 86 ? -14.688 4.488 -5.707 1 94.44 86 GLN B CA 1
ATOM 1648 C C . GLN B 1 86 ? -13.656 5.605 -5.547 1 94.44 86 GLN B C 1
ATOM 1650 O O . GLN B 1 86 ? -13.781 6.664 -6.164 1 94.44 86 GLN B O 1
ATOM 1655 N N . ILE B 1 87 ? -12.719 5.363 -4.73 1 94.69 87 ILE B N 1
ATOM 1656 C CA . ILE B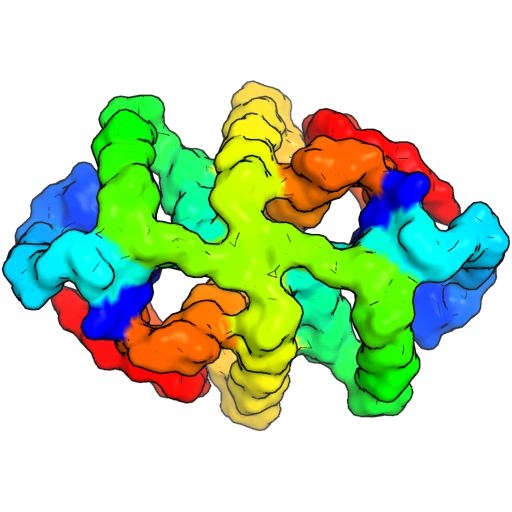 1 87 ? -11.57 6.25 -4.566 1 94.69 87 ILE B CA 1
ATOM 1657 C C . ILE B 1 87 ? -10.289 5.516 -4.957 1 94.69 87 ILE B C 1
ATOM 1659 O O . ILE B 1 87 ? -10.328 4.348 -5.352 1 94.69 87 ILE B O 1
ATOM 1663 N N . GLY B 1 88 ? -9.164 6.211 -4.898 1 92.94 88 GLY B N 1
ATOM 1664 C CA . GLY B 1 88 ? -7.902 5.57 -5.234 1 92.94 88 GLY B CA 1
ATOM 1665 C C . GLY B 1 88 ? -7.539 4.441 -4.293 1 92.94 88 GLY B C 1
ATOM 1666 O O . GLY B 1 88 ? -7.859 4.488 -3.104 1 92.94 88 GLY B O 1
ATOM 1667 N N . ALA B 1 89 ? -6.891 3.445 -4.805 1 93.5 89 ALA B N 1
ATOM 1668 C CA . ALA B 1 89 ? -6.543 2.258 -4.031 1 93.5 89 ALA B CA 1
ATOM 1669 C C . ALA B 1 89 ? -5.734 2.627 -2.791 1 93.5 89 ALA B C 1
ATOM 1671 O O . ALA B 1 89 ? -6.012 2.148 -1.69 1 93.5 89 ALA B O 1
ATOM 1672 N N . LEU B 1 90 ? -4.738 3.449 -3.012 1 94.94 90 LEU B N 1
ATOM 1673 C CA . LEU B 1 90 ? -3.891 3.828 -1.886 1 94.94 90 LEU B CA 1
ATOM 1674 C C . LEU B 1 90 ? -4.684 4.621 -0.852 1 94.94 90 LEU B C 1
ATOM 1676 O O . LEU B 1 90 ? -4.488 4.449 0.353 1 94.94 90 LEU B O 1
ATOM 1680 N N . ASP B 1 91 ? -5.566 5.473 -1.298 1 95.81 91 ASP B N 1
ATOM 1681 C CA . ASP B 1 91 ? -6.422 6.223 -0.385 1 95.81 91 ASP B CA 1
ATOM 1682 C C . ASP B 1 91 ? -7.316 5.289 0.423 1 95.81 91 ASP B C 1
ATOM 1684 O O . ASP B 1 91 ? -7.523 5.496 1.62 1 95.81 91 ASP B O 1
ATOM 1688 N N . ALA B 1 92 ? -7.852 4.293 -0.237 1 97.31 92 ALA B N 1
ATOM 1689 C CA . ALA B 1 92 ? -8.688 3.312 0.457 1 97.31 92 ALA B CA 1
ATOM 1690 C C . ALA B 1 92 ? -7.879 2.553 1.507 1 97.31 92 ALA B C 1
ATOM 1692 O O . ALA B 1 92 ? -8.383 2.252 2.59 1 97.31 92 ALA B O 1
ATOM 1693 N N . MET B 1 93 ? -6.645 2.244 1.18 1 98.31 93 MET B N 1
ATOM 1694 C CA . MET B 1 93 ? -5.777 1.525 2.109 1 98.31 93 MET B CA 1
ATOM 1695 C C . MET B 1 93 ? -5.426 2.398 3.311 1 98.31 93 MET B C 1
ATOM 1697 O O . MET B 1 93 ? -5.359 1.91 4.438 1 98.31 93 MET B O 1
ATOM 1701 N N . ILE B 1 94 ? -5.191 3.643 3.029 1 98.38 94 ILE B N 1
ATOM 1702 C CA . ILE B 1 94 ? -4.895 4.57 4.113 1 98.38 94 ILE B CA 1
ATOM 1703 C C . ILE B 1 94 ? -6.125 4.734 5.004 1 98.38 94 ILE B C 1
ATOM 1705 O O . ILE B 1 94 ? -6.016 4.727 6.23 1 98.38 94 ILE B O 1
ATOM 1709 N N . ALA B 1 95 ? -7.293 4.895 4.387 1 98.5 95 ALA B N 1
ATOM 1710 C CA . ALA B 1 95 ? -8.531 4.957 5.152 1 98.5 95 ALA B CA 1
ATOM 1711 C C . ALA B 1 95 ? -8.711 3.707 6.008 1 98.5 95 ALA B C 1
ATOM 1713 O O . ALA B 1 95 ? -9.094 3.797 7.18 1 98.5 95 ALA B O 1
ATOM 1714 N N . ALA B 1 96 ? -8.445 2.555 5.422 1 98.75 96 ALA B N 1
ATOM 1715 C CA . ALA B 1 96 ? -8.547 1.288 6.145 1 98.75 96 ALA B CA 1
ATOM 1716 C C . ALA B 1 96 ? -7.613 1.268 7.352 1 98.75 96 ALA B C 1
ATOM 1718 O O . ALA B 1 96 ? -7.977 0.754 8.414 1 98.75 96 ALA B O 1
ATOM 1719 N N . THR B 1 97 ? -6.387 1.771 7.164 1 98.81 97 THR B N 1
ATOM 1720 C CA . THR B 1 97 ? -5.43 1.864 8.266 1 98.81 97 THR B CA 1
ATOM 1721 C C . THR B 1 97 ? -5.988 2.725 9.391 1 98.81 97 THR B C 1
ATOM 1723 O O . THR B 1 97 ? -5.875 2.365 10.57 1 98.81 97 THR B O 1
ATOM 1726 N N . ALA B 1 98 ? -6.609 3.832 9.023 1 98.69 98 ALA B N 1
ATOM 1727 C CA . ALA B 1 98 ? -7.203 4.734 10.008 1 98.69 98 ALA B CA 1
ATOM 1728 C C . ALA B 1 98 ? -8.344 4.051 10.758 1 98.69 98 ALA B C 1
ATOM 1730 O O . ALA B 1 98 ? -8.453 4.168 11.977 1 98.69 98 ALA B O 1
ATOM 1731 N N . ILE B 1 99 ? -9.211 3.367 10.039 1 98.69 99 ILE B N 1
ATOM 1732 C CA . ILE B 1 99 ? -10.352 2.68 10.633 1 98.69 99 ILE B CA 1
ATOM 1733 C C . ILE B 1 99 ? -9.867 1.638 11.633 1 98.69 99 ILE B C 1
ATOM 1735 O O . ILE B 1 99 ? -10.359 1.583 12.766 1 98.69 99 ILE B O 1
ATOM 1739 N N . GLU B 1 100 ? -8.906 0.832 11.227 1 98.56 100 GLU B N 1
ATOM 1740 C CA . GLU B 1 100 ? -8.406 -0.226 12.102 1 98.56 100 GLU B CA 1
ATOM 1741 C C . GLU B 1 100 ? -7.738 0.355 13.344 1 98.56 100 GLU B C 1
ATOM 1743 O O . GLU B 1 100 ? -7.801 -0.239 14.422 1 98.56 100 GLU B O 1
ATOM 1748 N N . ALA B 1 101 ? -7.121 1.521 13.203 1 98.19 101 ALA B N 1
ATOM 1749 C CA . ALA B 1 101 ? -6.426 2.16 14.312 1 98.19 101 ALA B CA 1
ATOM 1750 C C . ALA B 1 101 ? -7.379 3.02 15.141 1 98.19 101 ALA B C 1
ATOM 1752 O O . ALA B 1 101 ? -7 3.555 16.188 1 98.19 101 ALA B O 1
ATOM 1753 N N . ASN B 1 102 ? -8.609 3.135 14.656 1 97.88 102 ASN B N 1
ATOM 1754 C CA . ASN B 1 102 ? -9.594 4.008 15.281 1 97.88 102 ASN B CA 1
ATOM 1755 C C . ASN B 1 102 ? -9.07 5.434 15.422 1 97.88 102 ASN B C 1
ATOM 1757 O O . ASN B 1 102 ? -9.07 5.992 16.531 1 97.88 102 ASN B O 1
ATOM 1761 N N . LYS B 1 103 ? -8.547 5.957 14.352 1 98.06 103 LYS B N 1
ATOM 1762 C CA . LYS B 1 103 ? -8 7.312 14.297 1 98.06 103 LYS B CA 1
ATOM 1763 C C . LYS B 1 103 ? -8.617 8.102 13.148 1 98.06 103 LYS B C 1
ATOM 1765 O O . LYS B 1 103 ? -8.781 7.582 12.047 1 98.06 103 LYS B O 1
ATOM 1770 N N . PRO B 1 104 ? -9.008 9.336 13.383 1 98.12 104 PRO B N 1
ATOM 1771 C CA . PRO B 1 104 ? -9.43 10.172 12.258 1 98.12 104 PRO B CA 1
ATOM 1772 C C . PRO B 1 104 ? -8.273 10.531 11.32 1 98.12 104 PRO B C 1
ATOM 1774 O O . PRO B 1 104 ? -7.148 10.734 11.781 1 98.12 104 PRO B O 1
ATOM 1777 N N . VAL B 1 105 ? -8.586 10.664 10.047 1 98.5 105 VAL B N 1
ATOM 1778 C CA . VAL B 1 105 ? -7.613 11.078 9.039 1 98.5 105 VAL B CA 1
ATOM 1779 C C . VAL B 1 105 ? -7.598 12.602 8.93 1 98.5 105 VAL B C 1
ATOM 1781 O O . VAL B 1 105 ? -8.641 13.227 8.727 1 98.5 105 VAL B O 1
ATOM 1784 N N . VAL B 1 106 ? -6.398 13.133 9.109 1 98.19 106 VAL B N 1
ATOM 1785 C CA . VAL B 1 106 ? -6.223 14.555 8.852 1 98.19 106 VAL B CA 1
ATOM 1786 C C . VAL B 1 106 ? -5.973 14.789 7.363 1 98.19 106 VAL B C 1
ATOM 1788 O O . VAL B 1 106 ? -4.918 14.422 6.844 1 98.19 106 VAL B O 1
ATOM 1791 N N . THR B 1 107 ? -6.902 15.406 6.738 1 97.94 107 THR B N 1
ATOM 1792 C CA . THR B 1 107 ? -6.82 15.523 5.285 1 97.94 107 THR B CA 1
ATOM 1793 C C . THR B 1 107 ? -7.664 16.688 4.789 1 97.94 107 THR B C 1
ATOM 1795 O O . THR B 1 107 ? -8.617 17.109 5.457 1 97.94 107 THR B O 1
ATOM 1798 N N . ARG B 1 108 ? -7.273 17.234 3.678 1 96.69 108 ARG B N 1
ATOM 1799 C CA . ARG B 1 108 ? -8.141 18.188 3.004 1 96.69 108 ARG B CA 1
ATOM 1800 C C . ARG B 1 108 ? -8.953 17.516 1.902 1 96.69 108 ARG B C 1
ATOM 1802 O O . ARG B 1 108 ? -9.852 18.141 1.322 1 96.69 108 ARG B O 1
ATOM 1809 N N . ASN B 1 109 ? -8.594 16.281 1.545 1 95.62 109 ASN B N 1
ATOM 1810 C CA . ASN B 1 109 ? -9.375 15.508 0.593 1 95.62 109 ASN B CA 1
ATOM 1811 C C . ASN B 1 109 ? -10.609 14.898 1.249 1 95.62 109 ASN B C 1
ATOM 1813 O O . ASN B 1 109 ? -10.828 13.688 1.172 1 95.62 109 ASN B O 1
ATOM 1817 N N . ILE B 1 110 ? -11.406 15.711 1.784 1 96.25 110 ILE B N 1
ATOM 1818 C CA . ILE B 1 110 ? -12.547 15.312 2.607 1 96.25 110 ILE B CA 1
ATOM 1819 C C . ILE B 1 110 ? -13.547 14.539 1.758 1 96.25 110 ILE B C 1
ATOM 1821 O O . ILE B 1 110 ? -14.07 13.508 2.189 1 96.25 110 ILE B O 1
ATOM 1825 N N . ASP B 1 111 ? -13.781 14.977 0.552 1 94.69 111 ASP B N 1
ATOM 1826 C CA . ASP B 1 111 ? -14.781 14.398 -0.336 1 94.69 111 ASP B CA 1
ATOM 1827 C C . ASP B 1 111 ? -14.484 12.93 -0.618 1 94.69 111 ASP B C 1
ATOM 1829 O O . ASP B 1 111 ? -15.406 12.117 -0.745 1 94.69 111 ASP B O 1
ATOM 1833 N N . GLU B 1 112 ? -13.234 12.586 -0.64 1 95.12 112 GLU B N 1
ATOM 1834 C CA . GLU B 1 112 ? -12.859 11.211 -0.932 1 95.12 112 GLU B CA 1
ATOM 1835 C C . GLU B 1 112 ? -12.914 10.344 0.326 1 95.12 112 GLU B C 1
ATOM 1837 O O . GLU B 1 112 ? -13.547 9.289 0.336 1 95.12 112 GLU B O 1
ATOM 1842 N N . PHE B 1 113 ? -12.375 10.852 1.352 1 97.56 113 PHE B N 1
ATOM 1843 C CA . PHE B 1 113 ? -12.234 10.031 2.547 1 97.56 113 PHE B CA 1
ATOM 1844 C C . PHE B 1 113 ? -13.578 9.867 3.252 1 97.56 113 PHE B C 1
ATOM 1846 O O . PHE B 1 113 ? -13.82 8.852 3.9 1 97.56 113 PHE B O 1
ATOM 1853 N N . GLN B 1 114 ? -14.438 10.797 3.094 1 96.44 114 GLN B N 1
ATOM 1854 C CA . GLN B 1 114 ? -15.742 10.719 3.744 1 96.44 114 GLN B CA 1
ATOM 1855 C C . GLN B 1 114 ? -16.609 9.641 3.096 1 96.44 114 GLN B C 1
ATOM 1857 O O . GLN B 1 114 ? -17.625 9.242 3.658 1 96.44 114 GLN B O 1
ATOM 1862 N N . ARG B 1 115 ? -16.25 9.242 1.923 1 97.31 115 ARG B N 1
ATOM 1863 C CA . ARG B 1 115 ? -16.969 8.148 1.271 1 97.31 115 ARG B CA 1
ATOM 1864 C C . ARG B 1 115 ? -16.656 6.816 1.947 1 97.31 115 ARG B C 1
ATOM 1866 O O . ARG B 1 115 ? -17.375 5.832 1.746 1 97.31 115 ARG B O 1
ATOM 1873 N N . THR B 1 116 ? -15.555 6.742 2.719 1 97.94 116 THR B N 1
ATOM 1874 C CA . THR B 1 116 ? -15.211 5.551 3.488 1 97.94 116 THR B CA 1
ATOM 1875 C C . THR B 1 116 ? -15.805 5.629 4.895 1 97.94 116 THR B C 1
ATOM 1877 O O . THR B 1 116 ? -16.531 6.574 5.219 1 97.94 116 THR B O 1
ATOM 1880 N N . ASN B 1 117 ? -15.539 4.641 5.719 1 98 117 ASN B N 1
ATOM 1881 C CA . ASN B 1 117 ? -15.992 4.652 7.105 1 98 117 ASN B CA 1
ATOM 1882 C C . ASN B 1 117 ? -14.969 5.293 8.031 1 98 117 ASN B C 1
ATOM 1884 O O . ASN B 1 117 ? -15.117 5.262 9.25 1 98 117 ASN B O 1
ATOM 1888 N N . ALA B 1 118 ? -13.906 5.801 7.426 1 98.31 118 ALA B N 1
ATOM 1889 C CA . ALA B 1 118 ? -12.898 6.477 8.242 1 98.31 118 ALA B CA 1
ATOM 1890 C C . ALA B 1 118 ? -13.414 7.824 8.742 1 98.31 118 ALA B C 1
ATOM 1892 O O . ALA B 1 118 ? -14.086 8.555 8.008 1 98.31 118 ALA B O 1
ATOM 1893 N N . GLU B 1 119 ? -13.109 8.078 10.008 1 98.25 119 GLU B N 1
ATOM 1894 C CA . GLU B 1 119 ? -13.336 9.438 10.484 1 98.25 119 GLU B CA 1
ATOM 1895 C C . GLU B 1 119 ? -12.344 10.414 9.859 1 98.25 119 GLU B C 1
ATOM 1897 O O . GLU B 1 119 ? -11.195 10.055 9.594 1 98.25 119 GLU B O 1
ATOM 1902 N N . VAL B 1 120 ? -12.852 11.609 9.625 1 98.06 120 VAL B N 1
ATOM 1903 C CA . VAL B 1 120 ? -12 12.609 8.977 1 98.06 120 VAL B CA 1
ATOM 1904 C C . VAL B 1 120 ? -11.945 13.875 9.836 1 98.06 120 VAL B C 1
ATOM 1906 O O . VAL B 1 120 ? -12.938 14.258 10.453 1 98.06 120 VAL B O 1
ATOM 1909 N N . THR B 1 121 ? -10.797 14.508 9.938 1 97 121 THR B N 1
ATOM 1910 C CA . THR B 1 121 ? -10.602 15.82 10.539 1 97 121 THR B CA 1
ATOM 1911 C C . THR B 1 121 ? -9.938 16.766 9.547 1 97 121 THR B C 1
ATOM 1913 O O . THR B 1 121 ? -8.75 16.625 9.234 1 97 121 THR B O 1
ATOM 1916 N N . PRO B 1 122 ? -10.711 17.719 9.078 1 96.38 122 PRO B N 1
ATOM 1917 C CA . PRO B 1 122 ? -10.188 18.641 8.055 1 96.38 122 PRO B CA 1
ATOM 1918 C C . PRO B 1 122 ? -9.297 19.734 8.633 1 96.38 122 PRO B C 1
ATOM 1920 O O . PRO B 1 122 ? -9.195 19.859 9.852 1 96.38 122 PRO B O 1
ATOM 1923 N N . TYR B 1 123 ? -8.695 20.375 7.723 1 96.12 123 TYR B N 1
ATOM 1924 C CA . TYR B 1 123 ? -7.918 21.547 8.078 1 96.12 123 TYR B CA 1
ATOM 1925 C C . TYR B 1 123 ? -8.008 22.609 6.992 1 96.12 123 TYR B C 1
ATOM 1927 O O . TYR B 1 123 ? -8.359 22.312 5.852 1 96.12 123 TYR B O 1
#

Radius of gyration: 18.28 Å; Cα contacts (8 Å, |Δi|>4): 417; chains: 2; bounding box: 39×55×38 Å

InterPro domains:
  IPR002716 PIN domain [PF01850] (2-116)
  IPR022907 VapC family [MF_00265] (2-121)
  IPR029060 PIN-like domain superfamily [SSF88723] (1-117)
  IPR050556 Type II toxin-antitoxin system RNase [PTHR33653] (1-116)

Nearest PDB structures (foldseek):
  5ecw-assembly1_A  TM=8.677E-01  e=1.041E-08  Shigella flexneri
  5ecy-assembly1_E  TM=8.893E-01  e=2.053E-08  Shigella flexneri
  5ecw-assembly1_B  TM=8.524E-01  e=1.706E-08  Shigella flexneri
  3tnd-assembly1_G  TM=8.398E-01  e=1.024E-07  Shigella flexneri
  3zvk-assembly1_B  TM=8.517E-01  e=1.158E-07  Rickettsia felis

Foldseek 3Di:
DAEEALVLLVCVLVVPPVSVVVCVVDDQAQYEYEVLSCVVNCVPDDPVCNVVSVVSNVSHHYQYQDPQLVVQLVVQQVVCVVVVRHDDSSLSSSQSSQVVVVHAYEDQVCVNSVSGPHHHDYD/DAEEALVLLVCVLVVPPVSVVVCVVDDQAQYEYEPLSCVVNCVPDDPVCNVVSVVSNVSHHYQYQDPQLVVQLVVQQVVCVVVVRHDDSSLSSSQSSQVVVVHAYEDQVCVNSVSGPHHHDYD

Organism: NCBI:txid2816475

Solvent-accessible surface area (backbone atoms only — not comparable to full-atom values): 12722 Å² total; per-residue (Å²): 98,36,28,51,33,51,67,36,54,53,32,43,75,69,60,32,65,56,43,49,57,50,52,69,75,52,55,59,91,34,33,26,33,39,22,66,37,50,28,57,46,57,54,71,47,50,79,81,49,44,61,59,49,50,53,50,57,71,59,29,48,68,40,58,42,30,64,71,25,22,53,42,17,25,52,48,50,50,55,21,49,77,70,70,60,65,71,55,68,67,57,39,39,52,38,17,42,22,47,74,67,70,20,31,33,33,32,73,61,50,81,61,48,61,70,46,91,26,48,73,40,71,101,97,35,27,52,32,51,67,37,55,53,33,44,74,69,61,32,67,56,44,50,57,49,54,69,76,51,55,60,92,34,33,26,33,38,20,69,37,50,26,56,46,57,54,71,47,51,79,82,48,43,61,60,47,50,52,49,56,70,58,28,49,68,41,56,42,30,64,69,25,22,52,41,17,26,52,47,50,49,56,22,49,77,68,71,59,64,70,55,69,67,56,39,40,51,38,16,42,22,45,74,66,70,18,31,33,32,30,72,62,48,80,60,48,60,67,44,90,26,47,73,41,73,97

Secondary structure (DSSP, 8-state):
-EEE-HHHHHHHHTT-HHHHHHHTTS-GGGEEEEHHHHHHHHHHS-HHHHHHHHHHHHHSEEEPB-HHHHHHHHHHHHHHHHHT----HHHHHHHHHHHHHT--EE-S-HHHHTTSSS-EE--/-EEE-HHHHHHHHTT-HHHHHHHTTS-GGGEEEEHHHHHHHHHHS-HHHHHHHHHHHHHSEEEPB-HHHHHHHHHHHHHHHHHT----HHHHHHHHHHHHHT--EE-S-HHHHTTSSS-EE--

Sequence (246 aa):
MVLLDSCFLIDLFTEDAAAVAKLDEFDWREVSVSTLTVSEVGFGLSDSDRERFETIVQRADVLPYGLAESRRAIAEQRRLRERGDQIGALDAMIAATAIEANKPVVTRNIDEFQRTNAEVTPYMVLLDSCFLIDLFTEDAAAVAKLDEFDWREVSVSTLTVSEVGFGLSDSDRERFETIVQRADVLPYGLAESRRAIAEQRRLRERGDQIGALDAMIAATAIEANKPVVTRNIDEFQRTNAEVTPY